Protein 3KZX (pdb70)

CATH classification: 3.40.50.1000 (+1 more: 1.10.150.730)

Organism: Ehrlichia chaffeensis (strain ATCC CRL-10679 / Arkansas) (NCBI:txid205920)

Radius of gyration: 17.39 Å; Cα contacts (8 Å, |Δi|>4): 349; chains: 1; bounding box: 43×53×33 Å

Foldseek 3Di:
DDAFFLAEEEEPDPFFWDCLAQPDVVLLVVLCVVVVDDDDDCPPPPSNCVVVVVCVVCPVCVVVSVVSSLVDQLEDPDADPIDTFPQNVVLLVLCVVVVRAYEYAYQRDQVNVVVNCVVVVNNVSHQYYFYPPRDPDHFLALVSVVVSCVSVVHQAAQSYEYEEADPRSCNSQVNSHYAYEHEDNVHHYDPGNVVVSVVSVVNVD

Solvent-accessible surface area: 10128 Å² total; per-residue (Å²): 162,145,136,75,2,67,0,0,0,0,8,4,4,46,0,0,2,34,10,47,94,57,7,62,52,85,17,2,58,97,0,4,102,120,12,63,55,86,103,39,89,0,103,98,21,89,59,107,63,0,26,160,92,0,78,109,60,7,44,113,92,69,63,65,0,51,103,41,11,45,73,28,4,35,165,25,155,54,84,29,64,9,77,36,28,102,8,0,80,98,0,0,57,14,0,45,144,61,139,12,34,3,0,0,0,4,25,0,57,1,126,54,0,70,50,9,0,120,78,66,117,2,55,138,19,15,95,11,21,13,3,26,74,59,30,70,62,93,9,66,27,30,67,4,0,69,23,0,2,106,94,17,135,48,77,64,36,100,44,0,6,3,0,1,38,34,130,36,2,18,74,0,0,86,97,7,32,0,48,8,1,45,17,20,138,156,62,65,61,35,160,45,0,106,67,0,81,70,33,0,29,128,36,37,158

B-factor: mean 13.08, std 7.09, range [3.45, 56.88]

Nearest PDB structures (foldseek):
  3kzx-assembly1_A  TM=1.005E+00  e=3.042E-45  Ehrlichia chaffeensis str. Arkansas
  2hdo-assembly1_A  TM=7.005E-01  e=6.667E-13  Lactiplantibacillus plantarum
  7ocp-assembly1_A  TM=6.792E-01  e=4.410E-12  Acinetobacter baumannii ATCC 19606 = CIP 70.34 = JCM 6841
  1te2-assembly1_A  TM=6.455E-01  e=1.098E-11  Escherichia coli K-12
  3sd7-assembly1_A  TM=6.682E-01  e=2.199E-10  Clostridioides difficile 630

InterPro domains:
  IPR006439 HAD hydrolase, subfamily IA [PR00413] (4-15)
  IPR006439 HAD hydrolase, subfamily IA [PR00413] (94-107)
  IPR006439 HAD hydrolase, subfamily IA [PR00413] (125-141)
  IPR006439 HAD hydrolase, subfamily IA [TIGR01549] (71-176)
  IPR023214 HAD superfamily [G3DSA:3.40.50.1000] (77-210)
  IPR036412 HAD-like superfamily [SSF56784] (2-183)
  IPR041492 Haloacid dehalogenase-like hydrolase [PF13419] (7-177)
  IPR050155 HAD-like hydrolase superfamily [PTHR43434] (3-186)

Secondary structure (DSSP, 8-state):
-----SEEEE-TBTTTEETTSS--HHHHHHHHHHTT------TTS-TTTHHHHHHHHHGGGHHHHHHHHHHHHHH--SPP-PEEPTTHHHHHHHHHHTT-EEEEEEEEEHHHHHHHHHHTT-GGG-SEEEEETSSS--TTSSHHHHHHHHHHT---STTEEEEESSHHHHHHHHHTT-EEEEE----EEESSHHHHHHHHHHHH-

Sequence (205 aa):
SMKKQPTAVIFDWYNTLIDTSINIDDRTTFYQVLDQMGYKNIDLDSSIPNSSTIPKYLITLLGKRWKEATILYENSSLEKSSQKSDNFMMLNDGAIELLDTLKENNITMAIVSNKNGERLRSEIHHKNLTHYFDSIIGSGDTGTIKPSPEPVLAALTNINIEPSKEVFFIGDSISDIQSAIEEAGCLPIKYGSDILSFKNFYDIRNFICQLIN

Structure (mmCIF, N/CA/C/O backbone):
data_3KZX
#
_entry.id   3KZX
#
_cell.length_a   33.900
_cell.length_b   63.810
_cell.length_c   120.290
_cell.angle_alpha   90.00
_cell.angle_beta   90.00
_cell.angle_gamma   90.00
#
_symmetry.space_group_name_H-M   'P 21 21 21'
#
loop_
_entity.id
_entity.type
_entity.pdbx_description
1 polymer 'HAD-superfamily hydrolase, subfamily IA, variant 1'
2 non-polymer 'SULFATE ION'
3 water water
#
loop_
_atom_site.group_PDB
_atom_site.id
_atom_site.type_symbol
_atom_site.label_atom_id
_atom_site.label_alt_id
_atom_site.label_comp_id
_atom_site.label_asym_id
_atom_site.label_entity_id
_atom_site.label_seq_id
_atom_site.pdbx_PDB_ins_code
_atom_site.Cartn_x
_atom_site.Cartn_y
_atom_site.Cartn_z
_atom_site.occupancy
_atom_site.B_iso_or_equiv
_atom_site.auth_seq_id
_atom_site.auth_comp_id
_atom_site.auth_asym_id
_atom_site.auth_atom_id
_atom_site.pdbx_PDB_model_num
ATOM 1 N N . SER A 1 21 ? 27.682 21.876 23.187 1.00 36.47 0 SER A N 1
ATOM 2 C CA . SER A 1 21 ? 26.544 21.905 22.199 1.00 36.15 0 SER A CA 1
ATOM 3 C C . SER A 1 21 ? 26.197 23.338 21.762 1.00 34.51 0 SER A C 1
ATOM 4 O O . SER A 1 21 ? 25.499 23.538 20.745 1.00 35.95 0 SER A O 1
ATOM 7 N N . MET A 1 22 ? 26.633 24.329 22.540 1.00 30.67 1 MET A N 1
ATOM 8 C CA . MET A 1 22 ? 26.518 25.720 22.104 1.00 27.63 1 MET A CA 1
ATOM 9 C C . MET A 1 22 ? 27.799 26.087 21.382 1.00 23.84 1 MET A C 1
ATOM 10 O O . MET A 1 22 ? 28.888 25.893 21.919 1.00 23.26 1 MET A O 1
ATOM 15 N N . LYS A 1 23 ? 27.663 26.592 20.164 1.00 20.29 2 LYS A N 1
ATOM 16 C CA A LYS A 1 23 ? 28.808 26.937 19.321 0.50 19.01 2 LYS A CA 1
ATOM 17 C CA B LYS A 1 23 ? 28.809 26.935 19.329 0.50 18.93 2 LYS A CA 1
ATOM 18 C C . LYS A 1 23 ? 28.872 28.434 19.091 1.00 17.31 2 LYS A C 1
ATOM 19 O O . LYS A 1 23 ? 27.872 29.131 19.255 1.00 16.09 2 LYS A O 1
ATOM 30 N N . GLN A 1 24 ? 30.051 28.913 18.690 1.00 14.63 3 GLN A N 1
ATOM 31 C CA . GLN A 1 24 ? 30.211 30.296 18.306 1.00 12.71 3 GLN A CA 1
ATOM 32 C C . GLN A 1 24 ? 29.378 30.543 17.053 1.00 10.64 3 GLN A C 1
ATOM 33 O O . GLN A 1 24 ? 29.179 29.619 16.254 1.00 9.09 3 GLN A O 1
ATOM 39 N N . PRO A 1 25 ? 28.896 31.781 16.876 1.00 9.09 4 PRO A N 1
ATOM 40 C CA . PRO A 1 25 ? 28.044 32.039 15.730 1.00 8.89 4 PRO A CA 1
ATOM 41 C C . PRO A 1 25 ? 28.803 32.060 14.402 1.00 7.90 4 PRO A C 1
ATOM 42 O O . PRO A 1 25 ? 29.947 32.517 14.331 1.00 7.34 4 PRO A O 1
ATOM 46 N N . THR A 1 26 ? 28.162 31.534 13.363 1.00 7.79 5 THR A N 1
ATOM 47 C CA . THR A 1 26 ? 28.668 31.651 12.005 1.00 7.38 5 THR A CA 1
ATOM 48 C C . THR A 1 26 ? 28.399 33.035 11.401 1.00 7.17 5 THR A C 1
ATOM 49 O O . THR A 1 26 ? 29.069 33.449 10.462 1.00 8.43 5 THR A O 1
ATOM 53 N N . ALA A 1 27 ? 27.384 33.741 11.913 1.00 7.57 6 ALA A N 1
ATOM 54 C CA . ALA A 1 27 ? 27.112 35.118 11.539 1.00 7.16 6 ALA A CA 1
ATOM 55 C C . ALA A 1 27 ? 26.264 35.786 12.617 1.00 6.90 6 ALA A C 1
ATOM 56 O O . ALA A 1 27 ? 25.587 35.092 13.394 1.00 7.12 6 ALA A O 1
ATOM 58 N N . VAL A 1 28 ? 26.313 37.105 12.692 1.00 6.30 7 VAL A N 1
ATOM 59 C CA . VAL A 1 28 ? 25.484 37.833 13.661 1.00 6.12 7 VAL A CA 1
ATOM 60 C C . VAL A 1 28 ? 24.712 38.893 12.885 1.00 6.73 7 VAL A C 1
ATOM 61 O O . VAL A 1 28 ? 25.290 39.751 12.244 1.00 8.20 7 VAL A O 1
ATOM 65 N N . ILE A 1 29 ? 23.394 38.826 12.978 1.00 6.54 8 ILE A N 1
ATOM 66 C CA . ILE A 1 29 ? 22.509 39.794 12.343 1.00 7.29 8 ILE A CA 1
ATOM 67 C C . ILE A 1 29 ? 21.981 40.731 13.428 1.00 6.63 8 ILE A C 1
ATOM 68 O O . ILE A 1 29 ? 21.610 40.276 14.496 1.00 7.05 8 ILE A O 1
ATOM 73 N N . PHE A 1 30 ? 21.932 42.041 13.126 1.00 5.39 9 PHE A N 1
ATOM 74 C CA . PHE A 1 30 ? 21.441 43.056 14.052 1.00 5.56 9 PHE A CA 1
ATOM 75 C C . PHE A 1 30 ? 20.258 43.788 13.484 1.00 6.29 9 PHE A C 1
ATOM 76 O O . PHE A 1 30 ? 20.242 44.090 12.308 1.00 6.65 9 PHE A O 1
ATOM 84 N N . ASP A 1 31 ? 19.296 44.129 14.324 1.00 6.82 10 ASP A N 1
ATOM 85 C CA . ASP A 1 31 ? 18.343 45.148 13.948 1.00 6.98 10 ASP A CA 1
ATOM 86 C C . ASP A 1 31 ? 18.976 46.501 14.236 1.00 7.47 10 ASP A C 1
ATOM 87 O O . ASP A 1 31 ? 19.980 46.584 14.971 1.00 7.75 10 ASP A O 1
ATOM 92 N N . TRP A 1 32 ? 18.403 47.559 13.655 1.00 6.92 11 TRP A N 1
ATOM 93 C CA . TRP A 1 32 ? 18.942 48.891 13.757 1.00 6.38 11 TRP A CA 1
ATOM 94 C C . TRP A 1 32 ? 18.232 49.659 14.906 1.00 6.13 11 TRP A C 1
ATOM 95 O O . TRP A 1 32 ? 18.750 49.764 16.023 1.00 6.12 11 TRP A O 1
ATOM 106 N N . TYR A 1 33 ? 17.017 50.121 14.666 1.00 6.03 12 TYR A N 1
ATOM 107 C CA . TYR A 1 33 ? 16.330 50.935 15.655 1.00 6.40 12 TYR A CA 1
ATOM 108 C C . TYR A 1 33 ? 15.983 50.102 16.902 1.00 7.14 12 TYR A C 1
ATOM 109 O O . TYR A 1 33 ? 15.423 49.039 16.784 1.00 7.15 12 TYR A O 1
ATOM 118 N N . ASN A 1 34 ? 16.326 50.622 18.088 1.00 7.75 13 ASN A N 1
ATOM 119 C CA . ASN A 1 34 ? 16.032 49.976 19.379 1.00 8.22 13 ASN A CA 1
ATOM 120 C C . ASN A 1 34 ? 16.825 48.692 19.680 1.00 8.45 13 ASN A C 1
ATOM 121 O O . ASN A 1 34 ? 16.596 48.028 20.687 1.00 7.72 13 ASN A O 1
ATOM 126 N N . THR A 1 35 ? 17.797 48.396 18.821 1.00 7.34 14 THR A N 1
ATOM 127 C CA . THR A 1 35 ? 18.800 47.363 19.057 1.00 7.26 14 THR A CA 1
ATOM 128 C C . THR A 1 35 ? 20.149 48.077 18.998 1.00 7.26 14 THR A C 1
ATOM 129 O O . THR A 1 35 ? 20.648 48.566 20.033 1.00 7.03 14 THR A O 1
ATOM 133 N N . LEU A 1 36 ? 20.749 48.196 17.818 1.00 7.10 15 LEU A N 1
ATOM 134 C CA . LEU A 1 36 ? 21.990 48.977 17.751 1.00 7.74 15 LEU A CA 1
ATOM 135 C C . LEU A 1 36 ? 21.809 50.453 18.192 1.00 7.50 15 LEU A C 1
ATOM 136 O O . LEU A 1 36 ? 22.676 51.007 18.862 1.00 7.95 15 LEU A O 1
ATOM 141 N N . ILE A 1 37 ? 20.718 51.075 17.777 1.00 8.76 16 ILE A N 1
ATOM 142 C CA . ILE A 1 37 ? 20.472 52.496 17.936 1.00 7.69 16 ILE A CA 1
ATOM 143 C C . ILE A 1 37 ? 19.441 52.786 19.035 1.00 8.16 16 ILE A C 1
ATOM 144 O O . ILE A 1 37 ? 18.393 52.144 19.109 1.00 7.72 16 ILE A O 1
ATOM 149 N N . ASP A 1 38 ? 19.752 53.755 19.882 1.00 7.93 17 ASP A N 1
ATOM 150 C CA . ASP A 1 38 ? 18.868 54.219 20.931 1.00 8.89 17 ASP A CA 1
ATOM 151 C C . ASP A 1 38 ? 18.039 55.349 20.338 1.00 9.28 17 ASP A C 1
ATOM 152 O O . ASP A 1 38 ? 18.594 56.407 20.008 1.00 9.85 17 ASP A O 1
ATOM 157 N N . THR A 1 39 ? 16.738 55.133 20.145 1.00 10.96 18 THR A N 1
ATOM 158 C CA . THR A 1 39 ? 15.903 56.171 19.499 1.00 11.47 18 THR A CA 1
ATOM 159 C C . THR A 1 39 ? 15.359 57.216 20.512 1.00 13.12 18 THR A C 1
ATOM 160 O O . THR A 1 39 ? 14.608 58.101 20.146 1.00 14.12 18 THR A O 1
ATOM 164 N N . SER A 1 40 ? 15.748 57.102 21.764 1.00 15.65 19 SER A N 1
ATOM 165 C CA . 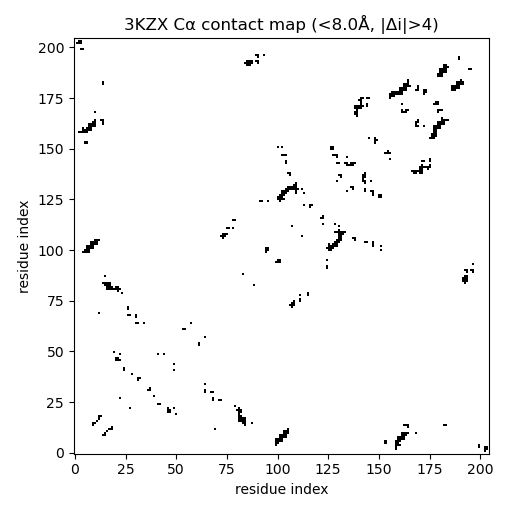SER A 1 40 ? 15.286 58.014 22.809 1.00 16.77 19 SER A CA 1
ATOM 166 C C . SER A 1 40 ? 16.305 59.117 23.129 1.00 18.87 19 SER A C 1
ATOM 167 O O . SER A 1 40 ? 16.023 59.990 23.938 1.00 18.88 19 SER A O 1
ATOM 170 N N . ILE A 1 41 ? 17.477 59.094 22.518 1.00 20.30 20 ILE A N 1
ATOM 171 C CA . ILE A 1 41 ? 18.469 60.127 22.804 1.00 22.19 20 ILE A CA 1
ATOM 172 C C . ILE A 1 41 ? 18.622 60.944 21.525 1.00 23.30 20 ILE A C 1
ATOM 173 O O . ILE A 1 41 ? 18.938 60.397 20.471 1.00 22.56 20 ILE A O 1
ATOM 178 N N . ASN A 1 42 ? 18.373 62.251 21.641 1.00 24.09 21 ASN A N 1
ATOM 179 C CA . ASN A 1 42 ? 18.361 63.172 20.515 1.00 24.85 21 ASN A CA 1
ATOM 180 C C . ASN A 1 42 ? 17.088 62.941 19.693 1.00 25.11 21 ASN A C 1
ATOM 181 O O . ASN A 1 42 ? 17.132 62.907 18.450 1.00 26.73 21 ASN A O 1
ATOM 186 N N . ILE A 1 43 ? 15.967 62.748 20.391 1.00 24.96 22 ILE A N 1
ATOM 187 C CA . ILE A 1 43 ? 14.651 62.663 19.747 1.00 24.39 22 ILE A CA 1
ATOM 188 C C . ILE A 1 43 ? 14.444 63.899 18.864 1.00 23.27 22 ILE A C 1
ATOM 189 O O . ILE A 1 43 ? 14.727 65.019 19.294 1.00 22.76 22 ILE A O 1
ATOM 194 N N . ASP A 1 44 ? 13.995 63.698 17.620 1.00 21.67 23 ASP A N 1
ATOM 195 C CA A ASP A 1 44 ? 13.636 64.825 16.752 0.50 21.34 23 ASP A CA 1
ATOM 196 C CA B ASP A 1 44 ? 13.647 64.823 16.758 0.50 21.21 23 ASP A CA 1
ATOM 197 C C . ASP A 1 44 ? 12.217 65.227 17.120 1.00 20.67 23 ASP A C 1
ATOM 198 O O . ASP A 1 44 ? 11.282 64.439 16.968 1.00 20.11 23 ASP A O 1
ATOM 207 N N . ARG A 1 45 ? 12.069 66.453 17.633 1.00 20.37 24 ARG A N 1
ATOM 208 C CA . ARG A 1 45 ? 10.781 66.945 18.099 1.00 19.31 24 ARG A CA 1
ATOM 209 C C . ARG A 1 45 ? 9.753 66.945 16.984 1.00 18.83 24 ARG A C 1
ATOM 210 O O . ARG A 1 45 ? 8.590 66.618 17.226 1.00 18.16 24 ARG A O 1
ATOM 218 N N . THR A 1 46 ? 10.189 67.296 15.771 1.00 17.87 25 THR A N 1
ATOM 219 C CA . THR A 1 46 ? 9.280 67.353 14.616 1.00 17.89 25 THR A CA 1
ATOM 220 C C . THR A 1 46 ? 8.591 66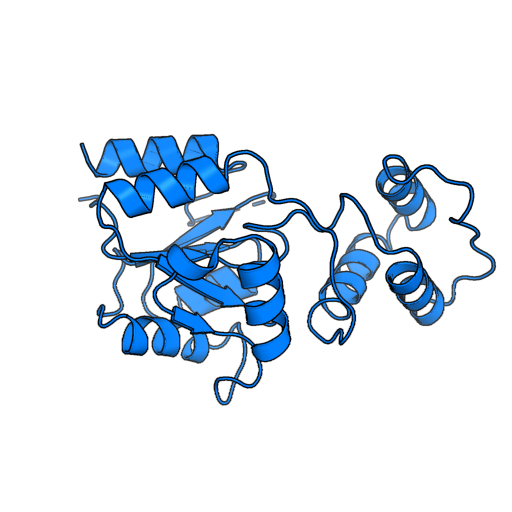.022 14.448 1.00 16.83 25 THR A C 1
ATOM 221 O O . THR A 1 46 ? 7.370 65.970 14.293 1.00 16.02 25 THR A O 1
ATOM 225 N N . THR A 1 47 ? 9.377 64.947 14.540 1.00 16.47 26 THR A N 1
ATOM 226 C CA . THR A 1 47 ? 8.827 63.605 14.449 1.00 15.54 26 THR A CA 1
ATOM 227 C C . THR A 1 47 ? 7.850 63.309 15.561 1.00 14.29 26 THR A C 1
ATOM 228 O O . THR A 1 47 ? 6.781 62.772 15.303 1.00 13.41 26 THR A O 1
ATOM 232 N N . PHE A 1 48 ? 8.188 63.676 16.798 1.00 13.68 27 PHE A N 1
ATOM 233 C CA . PHE A 1 48 ? 7.259 63.387 17.891 1.00 13.29 27 PHE A CA 1
ATOM 234 C C . PHE A 1 48 ? 6.022 64.301 17.891 1.00 12.76 27 PHE A C 1
ATOM 235 O O . PHE A 1 48 ? 4.961 63.872 18.310 1.00 10.32 27 PHE A O 1
ATOM 243 N N . TYR A 1 49 ? 6.163 65.531 17.398 1.00 12.89 28 TYR A N 1
ATOM 244 C CA . TYR A 1 49 ? 5.001 66.395 17.179 1.00 14.42 28 TYR A CA 1
ATOM 245 C C . TYR A 1 49 ? 3.993 65.711 16.255 1.00 15.40 28 TYR A C 1
ATOM 246 O O . TYR A 1 49 ? 2.802 65.699 16.553 1.00 16.61 28 TYR A O 1
ATOM 255 N N . GLN A 1 50 ? 4.472 65.131 15.157 1.00 15.23 29 GLN A N 1
ATOM 256 C CA . GLN A 1 50 ? 3.592 64.402 14.213 1.00 15.78 29 GLN A CA 1
ATOM 257 C C . GLN A 1 50 ? 2.892 63.240 14.908 1.00 14.72 29 GLN A C 1
ATOM 258 O O . GLN A 1 50 ? 1.710 63.027 14.714 1.00 13.66 29 GLN A O 1
ATOM 264 N N . VAL A 1 51 ? 3.621 62.501 15.746 1.00 12.92 30 VAL A N 1
ATOM 265 C CA . VAL A 1 51 ? 3.014 61.407 16.490 1.00 12.08 30 VAL A CA 1
ATOM 266 C C . VAL A 1 51 ? 1.916 61.897 17.431 1.00 12.59 30 VAL A C 1
ATOM 267 O O . VAL A 1 51 ? 0.814 61.347 17.451 1.00 12.67 30 VAL A O 1
ATOM 271 N N . LEU A 1 52 ? 2.209 62.962 18.174 1.00 12.78 31 LEU A N 1
ATOM 272 C CA . LEU A 1 52 ? 1.264 63.514 19.137 1.00 13.90 31 LEU A CA 1
ATOM 273 C C . LEU A 1 52 ? 0.068 64.076 18.405 1.00 14.59 31 LEU A C 1
ATOM 274 O O . LEU A 1 52 ? -1.069 63.859 18.827 1.00 14.22 31 LEU A O 1
ATOM 279 N N . ASP A 1 53 ? 0.348 64.775 17.306 1.00 15.78 32 ASP A N 1
ATOM 280 C CA . ASP A 1 53 ? -0.692 65.201 16.331 1.00 16.95 32 ASP A CA 1
ATOM 281 C C . ASP A 1 53 ? -1.641 64.067 15.899 1.00 17.54 32 ASP A C 1
ATOM 282 O O . ASP A 1 53 ? -2.873 64.194 16.065 1.00 17.87 32 ASP A O 1
ATOM 287 N N . GLN A 1 54 ? -1.070 62.995 15.337 1.00 17.89 33 GLN A N 1
ATOM 288 C CA . GLN A 1 54 ? -1.827 61.781 14.935 1.00 18.75 33 GLN A CA 1
ATOM 289 C C . GLN A 1 54 ? -2.668 61.277 16.108 1.00 17.80 33 GLN A C 1
ATOM 290 O O . GLN A 1 54 ? -3.818 60.852 15.928 1.00 17.86 33 GLN A O 1
ATOM 296 N N . MET A 1 55 ? -2.105 61.356 17.311 1.00 16.12 34 MET A N 1
ATOM 297 C CA . MET A 1 55 ? -2.750 60.846 18.517 1.00 15.38 34 MET A CA 1
ATOM 298 C C . MET A 1 55 ? -3.782 61.827 19.069 1.00 15.76 34 MET A C 1
ATOM 299 O O . MET A 1 55 ? -4.405 61.557 20.095 1.00 15.16 34 MET A O 1
ATOM 304 N N . GLY A 1 56 ? -3.944 62.969 18.396 1.00 16.29 35 GLY A N 1
ATOM 305 C CA . GLY A 1 56 ? -4.977 63.955 18.751 1.00 17.02 35 GLY A CA 1
ATOM 306 C C . GLY A 1 56 ? -4.492 65.049 19.674 1.00 17.76 35 GLY A C 1
ATOM 307 O O . GLY A 1 56 ? -5.192 66.027 19.867 1.00 18.43 35 GLY A O 1
ATOM 308 N N . TYR A 1 57 ? -3.299 64.916 20.259 1.00 17.95 36 TYR A N 1
ATOM 309 C CA . TYR A 1 57 ? -2.872 65.909 21.229 1.00 18.62 36 TYR A CA 1
ATOM 310 C C . TYR A 1 57 ? -2.694 67.276 20.549 1.00 19.77 36 TYR A C 1
ATOM 311 O O . TYR A 1 57 ? -2.294 67.380 19.386 1.00 20.72 36 TYR A O 1
ATOM 320 N N . LYS A 1 58 ? -3.094 68.309 21.273 1.00 20.08 37 LYS A N 1
ATOM 321 C CA . LYS A 1 58 ? -2.598 69.664 21.090 1.00 20.77 37 LYS A CA 1
ATOM 322 C C . LYS A 1 58 ? -2.523 70.037 22.550 1.00 20.90 37 LYS A C 1
ATOM 323 O O . LYS A 1 58 ? -2.873 69.196 23.382 1.00 22.13 37 LYS A O 1
ATOM 325 N N . ASN A 1 59 ? -2.012 71.192 22.934 1.00 20.97 38 ASN A N 1
ATOM 326 C CA . ASN A 1 59 ? -1.102 72.024 22.192 1.00 20.62 38 ASN A CA 1
ATOM 327 C C . ASN A 1 59 ? 0.188 71.792 22.971 1.00 20.12 38 ASN A C 1
ATOM 328 O O . ASN A 1 59 ? 0.466 72.481 23.946 1.00 20.22 38 ASN A O 1
ATOM 330 N N . ILE A 1 60 ? 0.927 70.756 22.592 1.00 19.25 39 ILE A N 1
ATOM 331 C CA . ILE A 1 60 ? 2.110 70.324 23.352 1.00 19.32 39 ILE A CA 1
ATOM 332 C C . ILE A 1 60 ? 3.327 71.111 22.890 1.00 18.87 39 ILE A C 1
ATOM 333 O O . ILE A 1 60 ? 3.645 71.120 21.705 1.00 19.73 39 ILE A O 1
ATOM 338 N N . ASP A 1 61 ? 4.004 71.769 23.814 1.00 18.25 40 ASP A N 1
ATOM 339 C CA . ASP A 1 61 ? 5.218 72.494 23.487 1.00 18.12 40 ASP A CA 1
ATOM 340 C C . ASP A 1 61 ? 6.378 71.743 24.118 1.00 17.33 40 ASP A C 1
ATOM 341 O O . ASP A 1 61 ? 6.493 71.684 25.341 1.00 17.99 40 ASP A O 1
ATOM 346 N N . LEU A 1 62 ? 7.212 71.168 23.268 1.00 15.91 41 LEU A N 1
ATOM 347 C CA . LEU A 1 62 ? 8.415 70.456 23.672 1.00 15.12 41 LEU A CA 1
ATOM 348 C C . LEU A 1 62 ? 9.644 71.311 23.399 1.00 14.40 41 LEU A C 1
ATOM 349 O O . LEU A 1 62 ? 10.761 70.881 23.672 1.00 14.70 41 LEU A O 1
ATOM 354 N N . ASP A 1 63 ? 9.455 72.490 22.813 1.00 13.72 42 ASP A N 1
ATOM 355 C CA . ASP A 1 63 ? 10.593 73.262 22.304 1.00 13.12 42 ASP A CA 1
ATOM 356 C C . ASP A 1 63 ? 11.504 73.754 23.428 1.00 11.82 42 ASP A C 1
ATOM 357 O O . ASP A 1 63 ? 12.697 73.893 23.220 1.00 11.68 42 ASP A O 1
ATOM 362 N N . SER A 1 64 ? 10.958 74.014 24.614 1.00 10.82 43 SER A N 1
ATOM 363 C CA A SER A 1 64 ? 11.751 74.487 25.748 0.50 10.32 43 SER A CA 1
ATOM 364 C CA B SER A 1 64 ? 11.811 74.471 25.708 0.50 10.16 43 SER A CA 1
ATOM 365 C C . SER A 1 64 ? 12.232 73.337 26.649 1.00 9.90 43 SER A C 1
ATOM 366 O O . SER A 1 64 ? 12.952 73.546 27.601 1.00 9.15 43 SER A O 1
ATOM 371 N N . ILE A 1 65 ? 11.856 72.111 26.332 1.00 9.44 44 ILE A N 1
ATOM 372 C CA . ILE A 1 65 ? 12.259 71.008 27.171 1.00 9.46 44 ILE A CA 1
ATOM 373 C C . ILE A 1 65 ? 13.619 70.476 26.716 1.00 9.06 44 ILE A C 1
ATOM 374 O O . ILE A 1 65 ? 13.790 70.096 25.550 1.00 8.64 44 ILE A O 1
ATOM 379 N N . PRO A 1 66 ? 14.586 70.449 27.632 1.00 9.21 45 PRO A N 1
ATOM 380 C CA . PRO A 1 66 ? 15.867 69.873 27.258 1.00 10.41 45 PRO A CA 1
ATOM 381 C C . PRO A 1 66 ? 15.721 68.489 26.649 1.00 11.52 45 PRO A C 1
ATOM 382 O O . PRO A 1 66 ? 14.919 67.661 27.111 1.00 10.10 45 PRO A O 1
ATOM 386 N N . ASN A 1 67 ? 16.498 68.238 25.598 1.00 12.96 46 ASN A N 1
ATOM 387 C CA . ASN A 1 67 ? 16.457 66.945 24.901 1.00 14.84 46 ASN A CA 1
ATOM 388 C C . ASN A 1 67 ? 16.501 65.729 25.808 1.00 14.15 46 ASN A C 1
ATOM 389 O O . ASN A 1 67 ? 15.794 64.771 25.594 1.00 14.85 46 ASN A O 1
ATOM 394 N N . SER A 1 68 ? 17.316 65.792 26.850 1.00 14.09 47 SER A N 1
ATOM 395 C CA A SER A 1 68 ? 17.530 64.672 27.764 0.50 14.23 47 SER A CA 1
ATOM 396 C CA B SER A 1 68 ? 17.504 64.627 27.717 0.50 13.65 47 SER A CA 1
ATOM 397 C C . SER A 1 68 ? 16.319 64.401 28.646 1.00 13.61 47 SER A C 1
ATOM 398 O O . SER A 1 68 ? 16.190 63.327 29.224 1.00 13.11 47 SER A O 1
ATOM 403 N N . THR A 1 69 ? 15.465 65.410 28.785 1.00 12.48 48 THR A N 1
ATOM 404 C CA . THR A 1 69 ? 14.257 65.312 29.610 1.00 12.29 48 THR A CA 1
ATOM 405 C C . THR A 1 69 ? 13.039 64.902 28.813 1.00 11.93 48 THR A C 1
ATOM 406 O O . THR A 1 69 ? 12.068 64.439 29.395 1.00 12.05 48 THR A O 1
ATOM 410 N N . ILE A 1 70 ? 13.102 65.068 27.488 1.00 12.60 49 ILE A N 1
ATOM 411 C CA . ILE A 1 70 ? 11.978 64.779 26.595 1.00 12.94 49 ILE A CA 1
ATOM 412 C C . ILE A 1 70 ? 11.351 63.415 26.859 1.00 13.75 49 ILE A C 1
ATOM 413 O O . ILE A 1 70 ? 10.133 63.330 26.996 1.00 13.33 49 ILE A O 1
ATOM 418 N N . PRO A 1 71 ? 12.165 62.345 26.948 1.00 14.56 50 PRO A N 1
ATOM 419 C CA . PRO A 1 71 ? 11.539 61.032 27.154 1.00 14.92 50 PRO A CA 1
ATOM 420 C C . PRO A 1 71 ? 10.724 60.904 28.442 1.00 14.19 50 PRO A C 1
ATOM 421 O O . PRO A 1 71 ? 9.568 60.448 28.391 1.00 14.63 50 PRO A O 1
ATOM 425 N N . LYS A 1 72 ? 11.289 61.322 29.580 1.00 12.94 51 LYS A N 1
ATOM 426 C CA . LYS A 1 72 ? 10.535 61.243 30.851 1.00 13.03 51 LYS A CA 1
ATOM 427 C C . LYS A 1 72 ? 9.329 62.127 30.812 1.00 11.07 51 LYS A C 1
ATOM 428 O O . LYS A 1 72 ? 8.264 61.762 31.287 1.00 10.51 51 LYS A O 1
ATOM 434 N N . TYR A 1 73 ? 9.472 63.293 30.215 1.00 10.76 52 TYR A N 1
ATOM 435 C CA . TYR A 1 73 ? 8.320 64.176 30.064 1.00 10.48 52 TYR A CA 1
ATOM 436 C C . TYR A 1 73 ? 7.201 63.514 29.254 1.00 11.00 52 TYR A C 1
ATOM 437 O O . TYR A 1 73 ? 6.036 63.554 29.669 1.00 11.07 52 TYR A O 1
ATOM 446 N N . LEU A 1 74 ? 7.541 62.942 28.098 1.00 11.87 53 LEU A N 1
ATOM 447 C CA . LEU A 1 74 ? 6.533 62.298 27.234 1.00 12.71 53 LEU A CA 1
ATOM 448 C C . LEU A 1 74 ? 5.878 61.094 27.934 1.00 13.05 53 LEU A C 1
ATOM 449 O O . LEU A 1 74 ? 4.668 60.884 27.821 1.00 13.56 53 LEU A O 1
ATOM 454 N N . ILE A 1 75 ? 6.667 60.339 28.690 1.00 13.69 54 ILE A N 1
ATOM 455 C CA . ILE A 1 75 ? 6.127 59.201 29.414 1.00 13.87 54 ILE A CA 1
ATOM 456 C C . ILE A 1 75 ? 5.021 59.644 30.337 1.00 13.81 54 ILE A C 1
ATOM 457 O O . ILE A 1 75 ? 3.956 59.013 30.379 1.00 13.75 54 ILE A O 1
ATOM 462 N N . THR A 1 76 ? 5.236 60.741 31.073 1.00 13.68 55 THR A N 1
ATOM 463 C CA . THR A 1 76 ? 4.205 61.207 32.000 1.00 12.83 55 THR A CA 1
ATOM 464 C C . THR A 1 76 ? 3.003 61.826 31.268 1.00 12.73 55 THR A C 1
ATOM 465 O O . THR A 1 76 ? 1.883 61.760 31.758 1.00 11.62 55 THR A O 1
ATOM 469 N N . LEU A 1 77 ? 3.240 62.453 30.116 1.00 13.22 56 LEU A N 1
ATOM 470 C CA . LEU A 1 77 ? 2.150 63.076 29.338 1.00 14.19 56 LEU A CA 1
ATOM 471 C C . LEU A 1 77 ? 1.222 61.984 28.792 1.00 14.48 56 LEU A C 1
ATOM 472 O O . LEU A 1 77 ? -0.005 62.061 28.927 1.00 15.32 56 LEU A O 1
ATOM 477 N N . LEU A 1 78 ? 1.833 60.967 28.223 1.00 15.60 57 LEU A N 1
ATOM 478 C CA . LEU A 1 78 ? 1.108 59.914 27.461 1.00 16.67 57 LEU A CA 1
ATOM 479 C C . LEU A 1 78 ? 0.424 58.887 28.359 1.00 16.63 57 LEU A C 1
ATOM 480 O O . LEU A 1 78 ? -0.616 58.342 27.984 1.00 17.12 57 LEU A O 1
ATOM 485 N N . GLY A 1 79 ? 1.014 58.615 29.526 1.00 16.70 58 GLY A N 1
ATOM 486 C CA . GLY A 1 79 ? 0.455 57.652 30.477 1.00 15.90 58 GLY A CA 1
ATOM 487 C C . GLY A 1 79 ? 0.224 56.321 29.784 1.00 15.20 58 GLY A C 1
ATOM 488 O O . GLY A 1 79 ? 1.135 55.789 29.166 1.00 14.74 58 GLY A O 1
ATOM 489 N N . LYS A 1 80 ? -1.001 55.802 29.876 1.00 14.52 59 LYS A N 1
ATOM 490 C CA . LYS A 1 80 ? -1.385 54.533 29.230 1.00 14.75 59 LYS A CA 1
ATOM 491 C C . LYS A 1 80 ? -1.091 54.461 27.725 1.00 14.16 59 LYS A C 1
ATOM 492 O O . LYS A 1 80 ? -0.887 53.370 27.191 1.00 15.97 59 LYS A O 1
ATOM 494 N N . ARG A 1 81 ? -1.109 55.606 27.041 1.00 13.77 60 ARG A N 1
ATOM 495 C CA . ARG A 1 81 ? -0.882 55.680 25.595 1.00 13.70 60 ARG A CA 1
ATOM 496 C C . ARG A 1 81 ? 0.611 55.703 25.174 1.00 13.78 60 ARG A C 1
ATOM 497 O O . ARG A 1 81 ? 0.914 55.958 24.001 1.00 13.21 60 ARG A O 1
ATOM 505 N N . TRP A 1 82 ? 1.529 55.445 26.116 1.00 13.99 61 TRP A N 1
ATOM 506 C CA . TRP A 1 82 ? 2.982 55.557 25.854 1.00 13.25 61 TRP A CA 1
ATOM 507 C C . TRP A 1 82 ? 3.445 54.519 24.854 1.00 13.39 61 TRP A C 1
ATOM 508 O O . TRP A 1 82 ? 4.103 54.865 23.873 1.00 12.23 61 TRP A O 1
ATOM 519 N N . LYS A 1 83 ? 3.071 53.258 25.088 1.00 12.78 62 LYS A N 1
ATOM 520 C CA . LYS A 1 83 ? 3.392 52.168 24.181 1.00 12.86 62 LYS A CA 1
ATOM 521 C C . LYS A 1 83 ? 2.901 52.455 22.759 1.00 12.38 62 LYS A C 1
ATOM 522 O O . LYS A 1 83 ? 3.658 52.283 21.815 1.00 12.26 62 LYS A O 1
ATOM 524 N N . GLU A 1 84 ? 1.662 52.925 22.618 1.00 11.61 63 GLU A N 1
ATOM 525 C CA . GLU A 1 84 ? 1.135 53.311 21.305 1.00 10.96 63 GLU A CA 1
ATOM 526 C C . GLU A 1 84 ? 2.019 54.400 20.685 1.00 10.10 63 GLU A C 1
ATOM 527 O O . GLU A 1 84 ? 2.353 54.333 19.527 1.00 9.37 63 GLU A O 1
ATOM 533 N N . ALA A 1 85 ? 2.406 55.395 21.477 1.00 9.95 64 ALA A N 1
ATOM 534 C CA . ALA A 1 85 ? 3.303 56.443 21.005 1.00 9.51 64 ALA A CA 1
ATOM 535 C C . ALA A 1 85 ? 4.600 55.843 20.469 1.00 9.43 64 ALA A C 1
ATOM 536 O O . ALA A 1 85 ? 5.053 56.210 19.381 1.00 9.63 64 ALA A O 1
ATOM 538 N N . THR A 1 86 ? 5.181 54.881 21.176 1.00 9.49 65 THR A N 1
ATOM 539 C CA . THR A 1 86 ? 6.467 54.310 20.712 1.00 9.30 65 THR A CA 1
ATOM 540 C C . THR A 1 86 ? 6.324 53.508 19.394 1.00 9.09 65 THR A C 1
ATOM 541 O O . THR A 1 86 ? 7.226 53.494 18.563 1.00 8.47 65 THR A O 1
ATOM 545 N N . ILE A 1 87 ? 5.186 52.860 19.221 1.00 8.82 66 ILE A N 1
ATOM 546 C CA . ILE A 1 87 ? 4.848 52.196 17.977 1.00 9.02 66 ILE A CA 1
ATOM 547 C C . ILE A 1 87 ? 4.758 53.173 16.795 1.00 8.92 66 ILE A C 1
ATOM 548 O O . ILE A 1 87 ? 5.336 52.926 15.742 1.00 7.34 66 ILE A O 1
ATOM 553 N N . LEU A 1 88 ? 3.981 54.233 16.949 1.00 8.41 67 LEU A N 1
ATOM 554 C CA . LEU A 1 88 ? 3.854 55.257 15.914 1.00 9.29 67 LEU A CA 1
ATOM 555 C C . LEU A 1 88 ? 5.193 55.876 15.600 1.00 9.63 67 LEU A C 1
ATOM 556 O O . LEU A 1 88 ? 5.523 56.085 14.421 1.00 9.16 67 LEU A O 1
ATOM 561 N N . TYR A 1 89 ? 5.984 56.109 16.658 1.00 9.14 68 TYR A N 1
ATOM 562 C CA . TYR A 1 89 ? 7.271 56.740 16.545 1.00 9.60 68 TYR A CA 1
ATOM 563 C C . TYR A 1 89 ? 8.234 55.881 15.714 1.00 9.65 68 TYR A C 1
ATOM 564 O O . TYR A 1 89 ? 8.858 56.405 14.791 1.00 8.52 68 TYR A O 1
ATOM 573 N N . GLU A 1 90 ? 8.397 54.603 16.062 1.00 10.22 69 GLU A N 1
ATOM 574 C CA . GLU A 1 90 ? 9.240 53.716 15.245 1.00 9.89 69 GLU A CA 1
ATOM 575 C C . GLU A 1 90 ? 8.745 53.609 13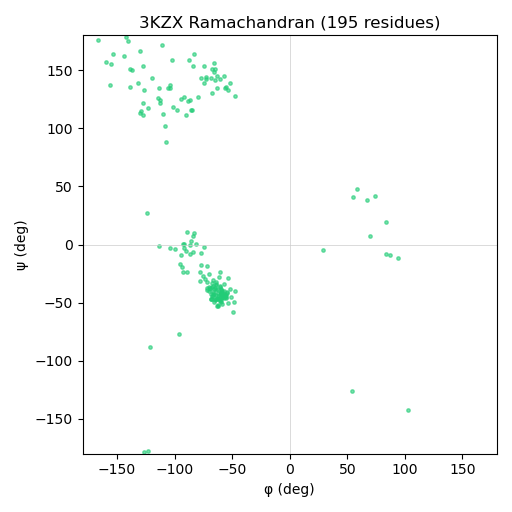.807 1.00 10.94 69 GLU A C 1
ATOM 576 O O . GLU A 1 90 ? 9.560 53.559 12.867 1.00 10.80 69 GLU A O 1
ATOM 582 N N . ASN A 1 91 ? 7.428 53.491 13.636 1.00 11.69 70 ASN A N 1
ATOM 583 C CA . ASN A 1 91 ? 6.831 53.442 12.284 1.00 12.60 70 ASN A CA 1
ATOM 584 C C . ASN A 1 91 ? 7.243 54.655 11.434 1.00 12.18 70 ASN A C 1
ATOM 585 O O . ASN A 1 91 ? 7.593 54.509 10.262 1.00 12.67 70 ASN A O 1
ATOM 590 N N . SER A 1 92 ? 7.270 55.821 12.063 1.00 11.58 71 SER A N 1
ATOM 591 C CA A SER A 1 92 ? 7.556 57.088 11.392 0.50 11.50 71 SER A CA 1
ATOM 592 C CA B SER A 1 92 ? 7.561 57.070 11.366 0.50 11.63 71 SER A CA 1
ATOM 593 C C . SER A 1 92 ? 9.033 57.176 11.008 1.00 11.62 71 SER A C 1
ATOM 594 O O . SER A 1 92 ? 9.369 57.601 9.900 1.00 11.72 71 SER A O 1
ATOM 599 N N . LEU A 1 93 ? 9.887 56.786 11.941 1.00 9.99 72 LEU A N 1
ATOM 600 C CA . LEU A 1 93 ? 11.342 56.751 11.724 1.00 9.88 72 LEU A CA 1
ATOM 601 C C . LEU A 1 93 ? 11.710 55.812 10.590 1.00 9.36 72 LEU A C 1
ATOM 602 O O . LEU A 1 93 ? 12.595 56.133 9.804 1.00 9.66 72 LEU A O 1
ATOM 607 N N . GLU A 1 94 ? 11.052 54.657 10.517 1.00 8.65 73 GLU A N 1
ATOM 608 C CA . GLU A 1 94 ? 11.297 53.711 9.424 1.00 8.77 73 GLU A CA 1
ATOM 609 C C . GLU A 1 94 ? 10.999 54.288 8.019 1.00 9.25 73 GLU A C 1
ATOM 610 O O . GLU A 1 94 ? 11.671 53.950 7.049 1.00 8.27 73 GLU A O 1
ATOM 616 N N . LYS A 1 95 ? 9.973 55.107 7.922 1.00 10.68 74 LYS A N 1
ATOM 617 C CA . LYS A 1 95 ? 9.581 55.703 6.650 1.00 12.04 74 LYS A CA 1
ATOM 618 C C . LYS A 1 95 ? 10.208 57.068 6.342 1.00 12.87 74 LYS A C 1
ATOM 619 O O . LYS A 1 95 ? 9.988 57.612 5.247 1.00 11.60 74 LYS A O 1
ATOM 625 N N . SER A 1 96 ? 10.995 57.605 7.268 1.00 13.21 75 SER A N 1
ATOM 626 C CA A SER A 1 96 ? 11.450 58.993 7.175 0.70 14.32 75 SER A CA 1
ATOM 627 C CA B SER A 1 96 ? 11.435 58.992 7.175 0.30 13.96 75 SER A CA 1
ATOM 628 C C . SER A 1 96 ? 12.401 59.244 6.020 1.00 14.54 75 SER A C 1
ATOM 629 O O . SER A 1 96 ? 13.217 58.393 5.678 1.00 12.74 75 SER A O 1
ATOM 634 N N . GLN A 1 97 ? 12.288 60.437 5.446 1.00 14.62 76 GLN A N 1
ATOM 635 C CA . GLN A 1 97 ? 13.247 60.936 4.492 1.00 16.17 76 GLN A CA 1
ATOM 636 C C . GLN A 1 97 ? 14.272 61.790 5.227 1.00 16.87 76 GLN A C 1
ATOM 637 O O . GLN A 1 97 ? 15.256 62.202 4.634 1.00 17.97 76 GLN A O 1
ATOM 643 N N . LYS A 1 98 ? 14.020 62.069 6.507 1.00 17.24 77 LYS A N 1
ATOM 644 C CA . LYS A 1 98 ? 14.866 62.966 7.293 1.00 18.28 77 LYS A CA 1
ATOM 645 C C . LYS A 1 98 ? 16.055 62.186 7.852 1.00 19.34 77 LYS A C 1
ATOM 646 O O . LYS A 1 98 ? 15.988 60.972 8.068 1.00 18.48 77 LYS A O 1
ATOM 648 N N . SER A 1 99 ? 17.141 62.904 8.088 1.00 20.00 78 SER A N 1
ATOM 649 C CA . SER A 1 99 ? 18.313 62.330 8.710 1.00 20.63 78 SER A CA 1
ATOM 650 C C . SER A 1 99 ? 18.080 62.187 10.221 1.00 19.50 78 SER A C 1
ATOM 651 O O . SER A 1 99 ? 17.445 63.036 10.824 1.00 18.49 78 SER A O 1
ATOM 654 N N . ASP A 1 100 ? 18.590 61.104 10.815 1.00 17.66 79 ASP A N 1
ATOM 655 C CA . ASP A 1 100 ? 18.616 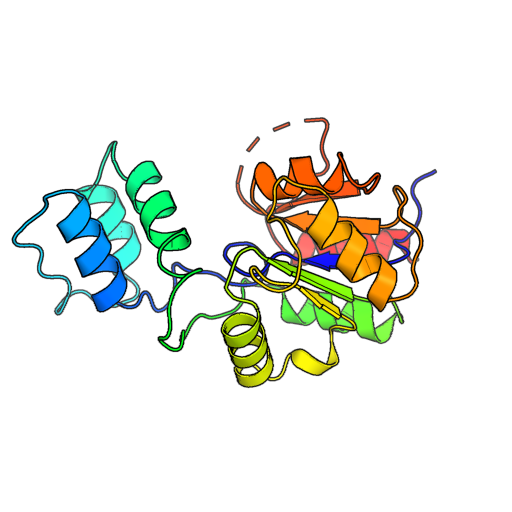60.911 12.265 1.00 17.52 79 ASP A CA 1
ATOM 656 C C . ASP A 1 100 ? 19.884 61.522 12.895 1.00 16.30 79 ASP A C 1
ATOM 657 O O . ASP A 1 100 ? 20.884 61.688 12.232 1.00 16.98 79 ASP A O 1
ATOM 662 N N . ASN A 1 101 ? 19.849 61.802 14.184 1.00 15.74 80 ASN A N 1
ATOM 663 C CA . ASN A 1 101 ? 21.046 62.201 14.939 1.00 15.71 80 ASN A CA 1
ATOM 664 C C . ASN A 1 101 ? 21.242 61.264 16.135 1.00 15.18 80 ASN A C 1
ATOM 665 O O . ASN A 1 101 ? 21.809 61.667 17.157 1.00 16.26 80 ASN A O 1
ATOM 667 N N . PHE A 1 102 ? 20.757 60.026 16.006 1.00 13.70 81 PHE A N 1
ATOM 668 C CA . PHE A 1 102 ? 20.718 59.090 17.137 1.00 12.31 81 PHE A CA 1
ATOM 669 C C . PHE A 1 102 ? 22.090 58.561 17.457 1.00 11.27 81 PHE A C 1
ATOM 670 O O . PHE A 1 102 ? 22.967 58.424 16.582 1.00 11.18 81 PHE A O 1
ATOM 678 N N . MET A 1 103 ? 22.244 58.180 18.715 1.00 10.93 82 MET A N 1
ATOM 679 C CA A MET A 1 103 ? 23.459 57.560 19.159 0.50 10.58 82 MET A CA 1
ATOM 680 C CA B MET A 1 103 ? 23.461 57.559 19.230 0.50 10.55 82 MET A CA 1
ATOM 681 C C . MET A 1 103 ? 23.219 56.063 19.245 1.00 9.52 82 MET A C 1
ATOM 682 O O . MET A 1 103 ? 22.096 55.627 19.389 1.00 8.26 82 MET A O 1
ATOM 691 N N . LEU A 1 104 ? 24.284 55.298 19.105 1.00 7.86 83 LEU A N 1
ATOM 692 C CA . LEU A 1 104 ? 24.255 53.883 19.352 1.00 7.98 83 LEU A CA 1
ATOM 693 C C . LEU A 1 104 ? 24.032 53.586 20.842 1.00 7.20 83 LEU A C 1
ATOM 694 O O . LEU A 1 104 ? 24.373 54.393 21.730 1.00 6.72 83 LEU A O 1
ATOM 699 N N . ASN A 1 105 ? 23.417 52.452 21.122 1.00 6.66 84 ASN A N 1
ATOM 700 C CA . ASN A 1 105 ? 23.308 51.989 22.472 1.00 7.09 84 ASN A CA 1
ATOM 701 C C . ASN A 1 105 ? 24.679 51.641 23.024 1.00 7.31 84 ASN A C 1
ATOM 702 O O . ASN A 1 105 ? 25.586 51.296 22.285 1.00 6.13 84 ASN A O 1
ATOM 707 N N . ASP A 1 106 ? 24.784 51.687 24.344 1.00 8.38 85 ASP A N 1
ATOM 708 C CA . ASP A 1 106 ? 26.047 51.385 25.040 1.00 8.40 85 ASP A CA 1
ATOM 709 C C . ASP A 1 106 ? 26.589 50.016 24.659 1.00 8.74 85 ASP A C 1
ATOM 710 O O . ASP A 1 106 ? 25.858 49.036 24.653 1.00 8.70 85 ASP A O 1
ATOM 715 N N . GLY A 1 107 ? 27.892 49.945 24.402 1.00 7.98 86 GLY A N 1
ATOM 716 C CA . GLY A 1 107 ? 28.537 48.678 24.104 1.00 7.74 86 GLY A CA 1
ATOM 717 C C . GLY A 1 107 ? 28.445 48.202 22.665 1.00 7.34 86 GLY A C 1
ATOM 718 O O . GLY A 1 107 ? 29.145 47.274 22.315 1.00 6.49 86 GLY A O 1
ATOM 719 N N . ALA A 1 108 ? 27.645 48.875 21.824 1.00 8.36 87 ALA A N 1
ATOM 720 C CA . ALA A 1 108 ? 27.390 48.420 20.449 1.00 8.73 87 ALA A CA 1
ATOM 721 C C . ALA A 1 108 ? 28.662 48.400 19.621 1.00 9.43 87 ALA A C 1
ATOM 722 O O . ALA A 1 108 ? 28.991 47.355 19.017 1.00 7.96 87 ALA A O 1
ATOM 724 N N . ILE A 1 109 ? 29.395 49.531 19.580 1.00 9.39 88 ILE A N 1
ATOM 725 C CA . ILE A 1 109 ? 30.641 49.566 18.808 1.00 9.30 88 ILE A CA 1
ATOM 726 C C . ILE A 1 109 ? 31.657 48.533 19.293 1.00 8.30 88 ILE A C 1
ATOM 727 O O . ILE A 1 109 ? 32.316 47.881 18.484 1.00 7.26 88 ILE A O 1
ATOM 732 N N . GLU A 1 110 ? 31.809 48.387 20.615 1.00 7.16 89 GLU A N 1
ATOM 733 C CA . GLU A 1 110 ? 32.726 47.364 21.145 1.00 7.45 89 GLU A CA 1
ATOM 734 C C . GLU A 1 110 ? 32.384 45.962 20.663 1.00 7.03 89 GLU A C 1
ATOM 735 O O . GLU A 1 110 ? 33.285 45.182 20.316 1.00 6.45 89 GLU A O 1
ATOM 741 N N . LEU A 1 111 ? 31.082 45.653 20.609 1.00 6.16 90 LEU A N 1
ATOM 742 C CA . LEU A 1 111 ? 30.640 44.360 20.097 1.00 5.55 90 LEU A CA 1
ATOM 743 C C . LEU A 1 111 ? 30.879 44.185 18.598 1.00 5.39 90 LEU A C 1
ATOM 744 O O . LEU A 1 111 ? 31.421 43.148 18.139 1.00 5.18 90 LEU A O 1
ATOM 749 N N . LEU A 1 112 ? 30.513 45.191 17.801 1.00 5.69 91 LEU A N 1
ATOM 750 C CA . LEU A 1 112 ? 30.802 45.109 16.381 1.00 6.03 91 LEU A CA 1
ATOM 751 C C . LEU A 1 112 ? 32.276 44.893 16.143 1.00 6.13 91 LEU A C 1
ATOM 752 O O . LEU A 1 112 ? 32.676 44.051 15.317 1.00 6.34 91 LEU A O 1
ATOM 757 N N . ASP A 1 113 ? 33.106 45.637 16.874 1.00 6.52 92 ASP A N 1
ATOM 758 C CA . ASP A 1 113 ? 34.526 45.580 16.645 1.00 7.09 92 ASP A CA 1
ATOM 759 C C . ASP A 1 113 ? 35.115 44.234 17.076 1.00 6.40 92 ASP A C 1
ATOM 760 O O . ASP A 1 113 ? 35.979 43.698 16.406 1.00 5.95 92 ASP A O 1
ATOM 765 N N . THR A 1 114 ? 34.626 43.683 18.173 1.00 6.47 93 THR A N 1
ATOM 766 C CA . THR A 1 114 ? 35.000 42.343 18.600 1.00 6.93 93 THR A CA 1
ATOM 767 C C . THR A 1 114 ? 34.628 41.296 17.542 1.00 6.80 93 THR A C 1
ATOM 768 O O . THR A 1 114 ? 35.423 40.433 17.197 1.00 5.67 93 THR A O 1
ATOM 772 N N . LEU A 1 115 ? 33.416 41.382 17.009 1.00 5.70 94 LEU A N 1
ATOM 773 C CA . LEU A 1 115 ? 33.014 40.434 15.979 1.00 5.30 94 LEU A CA 1
ATOM 774 C C . LEU A 1 115 ? 33.893 40.553 14.726 1.00 4.74 94 LEU A C 1
ATOM 775 O O . LEU A 1 115 ? 34.335 39.546 14.166 1.00 5.45 94 LEU A O 1
ATOM 780 N N . LYS A 1 116 ? 34.195 41.773 14.326 1.00 4.59 95 LYS A N 1
ATOM 781 C CA . LYS A 1 116 ? 35.011 42.008 13.142 1.00 4.45 95 LYS A CA 1
ATOM 782 C C . LYS A 1 116 ? 36.407 41.451 13.361 1.00 3.99 95 LYS A C 1
ATOM 783 O O . LYS A 1 116 ? 36.982 40.765 12.490 1.00 4.04 95 LYS A O 1
ATOM 785 N N . GLU A 1 117 ? 36.983 41.763 14.521 1.00 4.39 9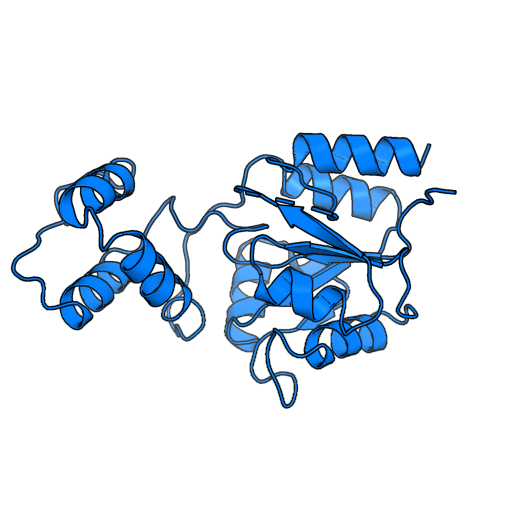6 GLU A N 1
ATOM 786 C CA . GLU A 1 117 ? 38.348 41.263 14.820 1.00 5.40 96 GLU A CA 1
ATOM 787 C C . GLU A 1 117 ? 38.452 39.729 14.860 1.00 4.80 96 GLU A C 1
ATOM 788 O O . GLU A 1 117 ? 39.504 39.157 14.604 1.00 4.81 96 GLU A O 1
ATOM 794 N N . ASN A 1 118 ? 37.349 39.073 15.198 1.00 5.83 97 ASN A N 1
ATOM 795 C CA . ASN A 1 118 ? 37.278 37.637 15.259 1.00 6.28 97 ASN A CA 1
ATOM 796 C C . ASN A 1 118 ? 36.817 37.027 13.930 1.00 6.65 97 ASN A C 1
ATOM 797 O O . ASN A 1 118 ? 36.636 35.795 13.807 1.00 6.81 97 ASN A O 1
ATOM 802 N N . ASN A 1 119 ? 36.573 37.886 12.940 1.00 7.50 98 ASN A N 1
ATOM 803 C CA . ASN A 1 119 ? 36.209 37.453 11.584 1.00 7.66 98 ASN A CA 1
ATOM 804 C C . ASN A 1 119 ? 34.812 36.777 11.545 1.00 7.36 98 ASN A C 1
ATOM 805 O O . ASN A 1 119 ? 34.592 35.809 10.827 1.00 5.67 98 ASN A O 1
ATOM 810 N N . ILE A 1 120 ? 33.882 37.310 12.333 1.00 7.23 99 ILE A N 1
ATOM 811 C CA . ILE A 1 120 ? 32.533 36.808 12.365 1.00 7.66 99 ILE A CA 1
ATOM 812 C C . ILE A 1 120 ? 31.706 37.785 11.523 1.00 8.03 99 ILE A C 1
ATOM 813 O O . ILE A 1 120 ? 31.625 38.985 11.855 1.00 6.90 99 ILE A O 1
ATOM 818 N N . THR A 1 121 ? 31.118 37.277 10.450 1.00 6.73 100 THR A N 1
ATOM 819 C CA . THR A 1 121 ? 30.400 38.108 9.492 1.00 7.17 100 THR A CA 1
ATOM 820 C C . THR A 1 121 ? 29.148 38.667 10.125 1.00 6.46 100 THR A C 1
ATOM 821 O O . THR A 1 121 ? 28.484 37.962 10.906 1.00 6.15 100 THR A O 1
ATOM 825 N N . MET A 1 122 ? 28.831 39.911 9.774 1.00 6.30 101 MET A N 1
ATOM 826 C CA . MET A 1 122 ? 27.670 40.607 10.316 1.00 5.82 101 MET A CA 1
ATOM 827 C C . MET A 1 122 ? 26.792 41.171 9.241 1.00 6.18 101 MET A C 1
ATOM 828 O O . MET A 1 122 ? 27.247 41.531 8.128 1.00 7.63 101 MET A O 1
ATOM 833 N 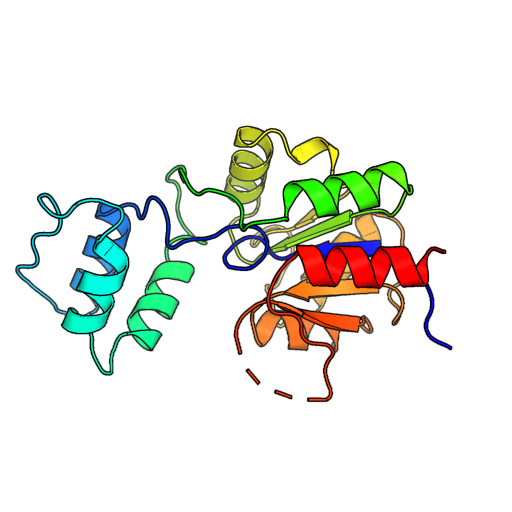N . ALA A 1 123 ? 25.526 41.305 9.605 1.00 5.55 102 ALA A N 1
ATOM 834 C CA . ALA A 1 123 ? 24.557 41.956 8.746 1.00 5.66 102 ALA A CA 1
ATOM 835 C C . ALA A 1 123 ? 23.564 42.752 9.548 1.00 5.57 102 ALA A C 1
ATOM 836 O O . ALA A 1 123 ? 23.462 42.560 10.770 1.00 6.87 102 ALA A O 1
ATOM 838 N N . ILE A 1 124 ? 22.869 43.674 8.870 1.00 5.36 103 ILE A N 1
ATOM 839 C CA . ILE A 1 124 ? 21.702 44.368 9.447 1.00 6.22 103 ILE A CA 1
ATOM 840 C C . ILE A 1 124 ? 20.454 43.958 8.684 1.00 6.86 103 ILE A C 1
ATOM 841 O O . ILE A 1 124 ? 20.444 43.902 7.440 1.00 6.44 103 ILE A O 1
ATOM 846 N N . VAL A 1 125 ? 19.412 43.656 9.444 1.00 4.83 104 VAL A N 1
ATOM 847 C CA . VAL A 1 125 ? 18.072 43.451 8.894 1.00 6.58 104 VAL A CA 1
ATOM 848 C C . VAL A 1 125 ? 17.052 44.308 9.671 1.00 5.40 104 VAL A C 1
ATOM 849 O O . VAL A 1 125 ? 16.822 44.073 10.851 1.00 6.27 104 VAL A O 1
ATOM 853 N N . SER A 1 126 ? 16.459 45.283 8.961 1.00 5.84 105 SER A N 1
ATOM 854 C CA . SER A 1 126 ? 15.639 46.336 9.503 1.00 6.34 105 SER A CA 1
ATOM 855 C C . SER A 1 126 ? 14.431 46.590 8.608 1.00 6.76 105 SER A C 1
ATOM 856 O O . SER A 1 126 ? 14.517 46.389 7.381 1.00 7.81 105 SER A O 1
ATOM 859 N N . ASN A 1 127 ? 13.322 47.047 9.202 1.00 6.91 106 ASN A N 1
ATOM 860 C CA . ASN A 1 127 ? 12.175 47.533 8.439 1.00 7.56 106 ASN A CA 1
ATOM 861 C C . ASN A 1 127 ? 12.257 49.019 8.050 1.00 6.95 106 ASN A C 1
ATOM 862 O O . ASN A 1 127 ? 11.371 49.531 7.368 1.00 7.57 106 ASN A O 1
ATOM 867 N N . LYS A 1 128 ? 13.321 49.694 8.448 1.00 6.96 107 LYS A N 1
ATOM 868 C CA . LYS A 1 128 ? 13.594 51.011 7.917 1.00 7.52 107 LYS A CA 1
ATOM 869 C C . LYS A 1 128 ? 13.842 50.942 6.408 1.00 7.30 107 LYS A C 1
ATOM 870 O O . LYS A 1 128 ? 14.449 49.997 5.902 1.00 6.52 107 LYS A O 1
ATOM 876 N N . ASN A 1 129 ? 13.402 51.972 5.688 1.00 7.54 108 ASN A N 1
ATOM 877 C CA . ASN A 1 129 ? 13.701 52.055 4.248 1.00 8.32 108 ASN A CA 1
ATOM 878 C C . ASN A 1 129 ? 15.171 51.782 3.979 1.00 8.06 108 ASN A C 1
ATOM 879 O O . ASN A 1 129 ? 16.030 52.418 4.580 1.00 7.06 108 ASN A O 1
ATOM 884 N N . GLY A 1 130 ? 15.461 50.857 3.066 1.00 8.70 109 GLY A N 1
ATOM 885 C CA . GLY A 1 130 ? 16.833 50.435 2.818 1.00 9.36 109 GLY A CA 1
ATOM 886 C C . GLY A 1 130 ? 17.800 51.542 2.463 1.00 10.19 109 GLY A C 1
ATOM 887 O O . GLY A 1 130 ? 18.938 51.574 2.951 1.00 9.41 109 GLY A O 1
ATOM 888 N N . GLU A 1 131 ? 17.377 52.462 1.602 1.00 11.40 110 GLU A N 1
ATOM 889 C CA . GLU A 1 131 ? 18.280 53.519 1.168 1.00 12.42 110 GLU A CA 1
ATOM 890 C C . GLU A 1 131 ? 18.629 54.449 2.295 1.00 13.12 110 GLU A C 1
ATOM 891 O O . GLU A 1 131 ? 19.810 54.769 2.469 1.00 13.48 110 GLU A O 1
ATOM 897 N N . ARG A 1 132 ? 17.637 54.854 3.096 1.00 12.58 111 ARG A N 1
ATOM 898 C CA . ARG A 1 132 ? 17.906 55.772 4.213 1.00 13.06 111 ARG A CA 1
ATOM 899 C C . ARG A 1 132 ? 18.660 55.028 5.309 1.00 11.17 111 ARG A C 1
ATOM 900 O O . ARG A 1 132 ? 19.552 55.587 5.947 1.00 11.06 111 ARG A O 1
ATOM 908 N N . LEU A 1 133 ? 18.306 53.758 5.522 1.00 10.04 112 LEU A N 1
ATOM 909 C CA . LEU A 1 133 ? 19.059 52.897 6.459 1.00 9.23 112 LEU A CA 1
ATOM 910 C C . LEU A 1 133 ? 20.557 52.855 6.144 1.00 8.66 112 LEU A C 1
ATOM 911 O O . LEU A 1 133 ? 21.405 53.100 7.031 1.00 7.55 112 LEU A O 1
ATOM 916 N N . ARG A 1 134 ? 20.895 52.594 4.878 1.00 8.51 113 ARG A N 1
ATOM 917 C CA . ARG A 1 134 ? 22.302 52.575 4.469 1.00 9.70 113 ARG A CA 1
ATOM 918 C C . ARG A 1 134 ? 22.988 53.922 4.605 1.00 10.61 113 ARG A C 1
ATOM 919 O O . ARG A 1 134 ? 24.166 53.966 4.937 1.00 10.66 113 ARG A O 1
ATOM 927 N N . SER A 1 135 ? 22.257 55.015 4.363 1.00 11.89 114 SER A N 1
ATOM 928 C CA . SER A 1 135 ? 22.816 56.346 4.542 1.00 12.77 114 SER A CA 1
ATOM 929 C C . SER A 1 135 ? 23.117 56.621 6.013 1.00 12.71 114 SER A C 1
ATOM 930 O O . SER A 1 135 ? 24.176 57.165 6.326 1.00 12.48 114 SER A O 1
ATOM 933 N N . GLU A 1 136 ? 22.209 56.232 6.915 1.00 12.38 115 GLU A N 1
ATOM 934 C CA . GLU A 1 136 ? 22.437 56.447 8.346 1.00 12.68 115 GLU A CA 1
ATOM 935 C C . GLU A 1 136 ? 23.596 55.645 8.845 1.00 12.13 115 GLU A C 1
ATOM 936 O O . GLU A 1 136 ? 24.327 56.115 9.701 1.00 11.00 115 GLU A O 1
ATOM 942 N N . ILE A 1 137 ? 23.735 54.413 8.341 1.00 11.18 116 ILE A N 1
ATOM 943 C CA . ILE A 1 137 ? 24.816 53.532 8.772 1.00 10.56 116 ILE A CA 1
ATOM 944 C C . ILE A 1 137 ? 26.162 54.109 8.311 1.00 10.84 116 ILE A C 1
ATOM 945 O O . ILE A 1 137 ? 27.143 54.126 9.085 1.00 11.27 116 ILE A O 1
ATOM 950 N N . HIS A 1 138 ? 26.188 54.623 7.084 1.00 10.75 117 HIS A N 1
ATOM 951 C CA . HIS A 1 138 ? 27.396 55.247 6.540 1.00 11.80 117 HIS A CA 1
ATOM 952 C C . HIS A 1 138 ? 27.698 56.581 7.226 1.00 13.13 117 HIS A C 1
ATOM 953 O O . HIS A 1 138 ? 28.870 56.891 7.450 1.00 13.50 117 HIS A O 1
ATOM 960 N N . HIS A 1 139 ? 26.662 57.350 7.568 1.00 14.90 118 HIS A N 1
ATOM 961 C CA . HIS A 1 139 ? 26.864 58.590 8.345 1.00 15.95 118 HIS A CA 1
ATOM 962 C C . HIS A 1 139 ? 27.577 58.311 9.678 1.00 17.24 118 HIS A C 1
ATOM 963 O O . HIS A 1 139 ? 28.383 59.129 10.140 1.00 18.07 118 HIS A O 1
ATOM 965 N N . LYS A 1 140 ? 27.318 57.157 10.287 1.00 17.58 119 LYS A N 1
ATOM 966 C CA . LYS A 1 140 ? 28.007 56.787 11.532 1.00 17.89 119 LYS A CA 1
ATOM 967 C C . LYS A 1 140 ? 29.317 56.029 11.322 1.00 16.88 119 LYS A C 1
ATOM 968 O O . LYS A 1 140 ? 29.884 55.521 12.292 1.00 16.64 119 LYS A O 1
ATOM 974 N N . ASN A 1 141 ? 29.810 55.980 10.079 1.00 15.31 120 ASN A N 1
ATOM 975 C CA . ASN A 1 141 ? 31.030 55.256 9.729 1.00 14.88 120 ASN A CA 1
ATOM 976 C C . ASN A 1 141 ? 31.004 53.769 10.140 1.00 13.15 120 ASN A C 1
ATOM 977 O O . ASN A 1 141 ? 31.998 53.241 10.647 1.00 13.20 120 ASN A O 1
ATOM 982 N N . LEU A 1 142 ? 29.864 53.101 9.945 1.00 11.07 121 LEU A N 1
ATOM 983 C CA . LEU A 1 142 ? 29.710 51.718 10.370 1.00 9.66 121 LEU A CA 1
ATOM 984 C C . LEU A 1 142 ? 29.547 50.747 9.195 1.00 8.73 121 LEU A C 1
ATOM 985 O O . LEU A 1 142 ? 29.437 49.554 9.408 1.00 8.03 121 LEU A O 1
ATOM 990 N N . THR A 1 143 ? 29.539 51.270 7.973 1.00 8.81 122 THR A N 1
ATOM 991 C CA . THR A 1 143 ? 29.327 50.424 6.784 1.00 8.30 122 THR A CA 1
ATOM 992 C C . THR A 1 143 ? 30.299 49.255 6.714 1.00 7.98 122 THR A C 1
ATOM 993 O O . THR A 1 143 ? 29.888 48.135 6.391 1.00 5.90 122 THR A O 1
ATOM 997 N N . HIS A 1 144 ? 31.571 49.512 7.044 1.00 8.39 123 HIS A N 1
ATOM 998 C CA . HIS A 1 144 ? 32.626 48.508 6.947 1.00 8.63 123 HIS A CA 1
ATOM 999 C C . HIS A 1 144 ? 32.389 47.268 7.825 1.00 8.90 123 HIS A C 1
ATOM 1000 O O . HIS A 1 144 ? 32.926 46.166 7.548 1.00 9.22 123 HIS A O 1
ATOM 1007 N N . TYR A 1 145 ? 31.594 47.420 8.875 1.00 8.71 124 TYR A N 1
ATOM 1008 C CA . TYR A 1 145 ? 31.280 46.276 9.725 1.00 8.13 124 TYR A CA 1
ATOM 1009 C C . TYR A 1 145 ? 30.364 45.226 9.073 1.00 8.63 124 TYR A C 1
ATOM 1010 O O . TYR A 1 145 ? 30.357 44.083 9.505 1.00 8.38 124 TYR A O 1
ATOM 1019 N N . PHE A 1 146 ? 29.553 45.635 8.112 1.00 7.91 125 PHE A N 1
ATOM 1020 C CA . PHE A 1 146 ? 28.411 44.809 7.671 1.00 8.09 125 PHE A CA 1
ATOM 1021 C C . PHE A 1 146 ? 28.547 44.320 6.276 1.00 8.49 125 PHE A C 1
ATOM 1022 O O . PHE A 1 146 ? 28.769 45.113 5.342 1.00 9.18 125 PHE A O 1
ATOM 1030 N N . ASP A 1 147 ? 28.430 43.011 6.107 1.00 8.94 126 ASP A N 1
ATOM 1031 C CA . ASP A 1 147 ? 28.562 42.442 4.777 1.00 10.01 126 ASP A CA 1
ATOM 1032 C C . ASP A 1 147 ? 27.264 42.428 3.987 1.00 9.60 126 ASP A C 1
ATOM 1033 O O . ASP A 1 147 ? 27.280 42.148 2.794 1.00 8.22 126 ASP A O 1
ATOM 1038 N N . SER A 1 148 ? 26.151 42.762 4.644 1.00 9.56 127 SER A N 1
ATOM 1039 C CA . SER A 1 148 ? 24.867 42.926 3.970 1.00 8.63 127 SER A CA 1
ATOM 1040 C C . SER A 1 148 ? 24.006 43.836 4.824 1.00 7.71 127 SER A C 1
ATOM 1041 O O . SER A 1 148 ? 23.977 43.667 6.041 1.00 6.21 127 SER A O 1
ATOM 1044 N N . ILE A 1 149 ? 23.301 44.776 4.204 1.00 5.44 128 ILE A N 1
ATOM 1045 C CA . ILE A 1 149 ? 22.385 45.631 4.929 1.00 6.49 128 ILE A CA 1
ATOM 1046 C C . ILE A 1 149 ? 21.082 45.592 4.164 1.00 7.07 128 ILE A C 1
ATOM 1047 O O . ILE A 1 149 ? 21.041 46.091 3.025 1.00 6.23 128 ILE A O 1
ATOM 1052 N N . ILE A 1 150 ? 20.050 45.003 4.791 1.00 6.37 129 ILE A N 1
ATOM 1053 C CA . ILE A 1 150 ? 18.706 44.807 4.226 1.00 7.33 129 ILE A CA 1
ATOM 1054 C C . ILE A 1 150 ? 17.675 45.688 5.008 1.00 7.65 129 ILE A C 1
ATOM 1055 O O . ILE A 1 150 ? 17.585 45.620 6.239 1.00 7.52 129 ILE A O 1
ATOM 1060 N N . GLY A 1 151 ? 16.955 46.523 4.278 1.00 7.26 130 GLY A N 1
ATOM 1061 C CA . GLY A 1 151 ? 15.870 47.330 4.811 1.00 7.45 130 GLY A CA 1
ATOM 1062 C C . GLY A 1 151 ? 14.590 47.051 4.052 1.00 8.72 130 GLY A C 1
ATOM 1063 O O . GLY A 1 151 ? 14.566 46.208 3.114 1.00 8.13 130 GLY A O 1
ATOM 1064 N N . SER A 1 152 ? 13.517 47.763 4.399 1.00 9.10 131 SER A N 1
ATOM 1065 C CA . SER A 1 152 ? 12.304 47.634 3.600 1.00 10.14 131 SER A CA 1
ATOM 1066 C C . SER A 1 152 ? 12.551 48.180 2.187 1.00 9.87 131 SER A C 1
ATOM 1067 O O . SER A 1 152 ? 13.355 49.079 1.996 1.00 8.92 131 SER A O 1
ATOM 1070 N N . GLY A 1 153 ? 11.873 47.586 1.210 1.00 9.35 132 GLY A N 1
ATOM 1071 C CA . GLY A 1 153 ? 12.059 47.927 -0.221 1.00 11.54 132 GLY A CA 1
ATOM 1072 C C . GLY A 1 153 ? 13.179 47.129 -0.859 1.00 10.23 132 GLY A C 1
ATOM 1073 O O . GLY A 1 153 ? 13.358 47.171 -2.045 1.00 9.94 132 GLY A O 1
ATOM 1074 N N . ASP A 1 154 ? 13.948 46.405 -0.050 1.00 9.51 133 ASP A N 1
ATOM 1075 C CA . ASP A 1 154 ? 15.034 45.581 -0.599 1.00 10.35 133 ASP A CA 1
ATOM 1076 C C . ASP A 1 154 ? 14.570 44.175 -0.964 1.00 9.47 133 ASP A C 1
ATOM 1077 O O . ASP A 1 154 ? 15.198 43.504 -1.798 1.00 8.64 133 ASP A O 1
ATOM 1082 N N . THR A 1 155 ? 13.486 43.727 -0.340 1.00 8.72 134 THR A N 1
ATOM 1083 C CA . THR A 1 155 ? 12.881 42.450 -0.683 1.00 9.36 134 THR A CA 1
ATOM 1084 C C . THR A 1 155 ? 11.400 42.653 -0.983 1.00 9.41 134 THR A C 1
ATOM 1085 O O . THR A 1 155 ? 10.908 43.778 -0.976 1.00 10.05 134 THR A O 1
ATOM 1089 N N . GLY A 1 156 ? 10.685 41.573 -1.283 1.00 8.86 135 GLY A N 1
ATOM 1090 C CA . GLY A 1 156 ? 9.252 41.671 -1.408 1.00 8.60 135 GLY A CA 1
ATOM 1091 C C . GLY A 1 156 ? 8.434 41.746 -0.139 1.00 8.36 135 GLY A C 1
ATOM 1092 O O . GLY A 1 156 ? 7.222 41.939 -0.205 1.00 8.64 135 GLY A O 1
ATOM 1093 N N . THR A 1 157 ? 9.062 41.563 1.019 1.00 8.37 136 THR A N 1
ATOM 1094 C CA . THR A 1 157 ? 8.334 41.585 2.290 1.00 9.79 136 THR A CA 1
ATOM 1095 C C . THR A 1 157 ? 9.168 42.268 3.389 1.00 8.88 136 THR A C 1
ATOM 1096 O O . THR A 1 157 ? 10.301 42.727 3.156 1.00 10.28 136 THR A O 1
ATOM 1100 N N . ILE A 1 158 ? 8.592 42.370 4.567 1.00 7.93 137 ILE A N 1
ATOM 1101 C CA . ILE A 1 158 ? 9.282 42.960 5.735 1.00 8.20 137 ILE A CA 1
ATOM 1102 C C . ILE A 1 158 ? 9.131 41.988 6.906 1.00 7.13 137 ILE A C 1
ATOM 1103 O O . ILE A 1 158 ? 8.317 41.076 6.838 1.00 6.35 137 ILE A O 1
ATOM 1108 N N . LYS A 1 159 ? 9.903 42.184 7.975 1.00 6.40 138 LYS A N 1
ATOM 1109 C CA . LYS A 1 159 ? 9.763 41.376 9.189 1.00 5.92 138 LYS A CA 1
ATOM 1110 C C . LYS A 1 159 ? 8.350 41.617 9.665 1.00 6.14 138 LYS A C 1
ATOM 1111 O O . LYS A 1 159 ? 7.839 42.746 9.519 1.00 6.86 138 LYS A O 1
ATOM 1117 N N . PRO A 1 160 ? 7.691 40.572 10.197 1.00 5.70 139 PRO A N 1
ATOM 1118 C CA . PRO A 1 160 ? 8.222 39.267 10.663 1.00 6.05 139 PRO A CA 1
ATOM 1119 C C . PRO A 1 160 ? 8.421 38.164 9.603 1.00 6.20 139 PRO A C 1
ATOM 1120 O O . PRO A 1 160 ? 8.748 37.031 9.968 1.00 5.83 139 PRO A O 1
ATOM 1124 N N . SER A 1 161 ? 8.247 38.480 8.330 1.00 6.57 140 SER A N 1
ATOM 1125 C CA . SER A 1 161 ? 8.574 37.511 7.291 1.00 7.20 140 SER A CA 1
ATOM 1126 C C . SER A 1 161 ? 10.036 37.134 7.473 1.00 6.21 140 SER A C 1
ATOM 1127 O O . SER A 1 161 ? 10.855 38.000 7.808 1.00 5.86 140 SER A O 1
ATOM 1130 N N . PRO A 1 162 ? 10.372 35.868 7.202 1.00 5.71 141 PRO A N 1
ATOM 1131 C CA . PRO A 1 162 ? 11.771 35.450 7.178 1.00 6.43 141 PRO A CA 1
ATOM 1132 C C . PRO A 1 162 ? 12.576 35.957 5.980 1.00 6.79 141 PRO A C 1
ATOM 1133 O O . PRO A 1 162 ? 13.819 35.964 6.035 1.00 7.40 141 PRO A O 1
ATOM 1137 N N . GLU A 1 163 ? 11.889 36.376 4.923 1.00 6.64 142 GLU A N 1
ATOM 1138 C CA . GLU A 1 163 ? 12.545 36.742 3.670 1.00 7.35 142 GLU A CA 1
ATOM 1139 C C . GLU A 1 163 ? 13.708 37.746 3.796 1.00 6.90 142 GLU A C 1
ATOM 1140 O O . GLU A 1 163 ? 14.756 37.535 3.175 1.00 7.03 142 GLU A O 1
ATOM 1146 N N . PRO A 1 164 ? 13.548 38.835 4.584 1.00 6.94 143 PRO A N 1
ATOM 1147 C CA . PRO A 1 164 ? 14.669 39.771 4.730 1.00 6.94 143 PRO A CA 1
ATOM 1148 C C . PRO A 1 164 ? 15.904 39.174 5.403 1.00 6.99 143 PRO A C 1
ATOM 1149 O O . PRO A 1 164 ? 17.045 39.561 5.060 1.00 7.22 143 PRO A O 1
ATOM 1153 N N . VAL A 1 165 ? 15.688 38.253 6.346 1.00 6.17 144 VAL A N 1
ATOM 1154 C CA . VAL A 1 165 ? 16.779 37.549 7.000 1.00 6.52 144 VAL A CA 1
ATOM 1155 C C . VAL A 1 165 ? 17.465 36.629 6.005 1.00 6.84 144 VAL A C 1
ATOM 1156 O O . VAL A 1 165 ? 18.689 36.584 5.950 1.00 7.31 144 VAL A O 1
ATOM 1160 N N . LEU A 1 166 ? 16.675 35.874 5.251 1.00 5.91 145 LEU A N 1
ATOM 1161 C CA . LEU A 1 166 ? 17.213 34.956 4.290 1.00 6.93 145 LEU A CA 1
ATOM 1162 C C . LEU A 1 166 ? 17.971 35.716 3.188 1.00 7.15 145 LEU A C 1
ATOM 1163 O O . LEU A 1 166 ? 18.950 35.205 2.658 1.00 6.52 145 LEU A O 1
ATOM 1168 N N . ALA A 1 167 ? 17.524 36.932 2.863 1.00 7.68 146 ALA A N 1
ATOM 1169 C CA . ALA A 1 167 ? 18.192 37.761 1.894 1.00 7.85 146 ALA A CA 1
ATOM 1170 C C . ALA A 1 167 ? 19.579 38.163 2.361 1.00 8.98 146 ALA A C 1
ATOM 1171 O O . ALA A 1 167 ? 20.532 38.061 1.580 1.00 8.38 146 ALA A O 1
ATOM 1173 N N . ALA A 1 168 ? 19.695 38.626 3.610 1.00 8.09 147 ALA A N 1
ATOM 1174 C CA . ALA A 1 168 ? 21.014 38.961 4.174 1.00 9.10 147 ALA A CA 1
ATOM 1175 C C . ALA A 1 168 ? 21.949 37.756 4.127 1.00 8.90 147 ALA A C 1
ATOM 1176 O O . ALA A 1 168 ? 23.143 37.874 3.758 1.00 9.39 147 ALA A O 1
ATOM 1178 N N . LEU A 1 169 ? 21.423 36.589 4.483 1.00 8.01 148 LEU A N 1
ATOM 1179 C CA . LEU A 1 169 ? 22.256 35.366 4.540 1.00 8.86 148 LEU A CA 1
ATOM 1180 C C . LEU A 1 169 ? 22.686 34.913 3.146 1.00 9.71 148 LEU A C 1
ATOM 1181 O O . LEU A 1 169 ? 23.830 34.485 2.963 1.00 9.99 148 LEU A O 1
ATOM 1186 N N . THR A 1 170 ? 21.795 35.054 2.158 1.00 10.05 149 THR A N 1
ATOM 1187 C CA . THR A 1 170 ? 22.180 34.830 0.768 1.00 10.90 149 THR A CA 1
ATOM 1188 C C . THR A 1 170 ? 23.350 35.765 0.382 1.00 11.90 149 THR A C 1
ATOM 1189 O O . THR A 1 170 ? 24.354 35.308 -0.216 1.00 10.40 149 THR A O 1
ATOM 1193 N N . ASN A 1 171 ? 23.248 37.044 0.763 1.00 11.44 150 ASN A N 1
ATOM 1194 C CA . ASN A 1 171 ? 24.240 38.044 0.329 1.00 12.11 150 ASN A CA 1
ATOM 1195 C C . ASN A 1 171 ? 25.565 37.925 1.066 1.00 12.17 150 ASN A C 1
ATOM 1196 O O . ASN A 1 171 ? 26.585 38.282 0.500 1.00 13.14 150 ASN A O 1
ATOM 1201 N N . ILE A 1 172 ? 25.567 37.414 2.298 1.00 11.59 151 ILE A N 1
ATOM 1202 C CA . ILE A 1 172 ? 26.833 37.157 3.027 1.00 12.10 151 ILE A CA 1
ATOM 1203 C C . ILE A 1 172 ? 27.354 35.714 2.837 1.00 12.61 151 ILE A C 1
ATOM 1204 O O . ILE A 1 172 ? 28.377 35.349 3.415 1.00 13.13 151 ILE A O 1
ATOM 1209 N N . ASN A 1 173 ? 26.630 34.906 2.054 1.00 12.53 152 ASN A N 1
ATOM 1210 C CA . ASN A 1 173 ? 26.997 33.519 1.771 1.00 12.90 152 ASN A CA 1
ATOM 1211 C C . ASN A 1 173 ? 27.142 32.613 3.014 1.00 12.32 152 ASN A C 1
ATOM 1212 O O . ASN A 1 173 ? 28.129 31.885 3.152 1.00 11.44 152 ASN A O 1
ATOM 1217 N N . ILE A 1 174 ? 26.168 32.668 3.916 1.00 11.02 153 ILE A N 1
ATOM 1218 C CA . ILE A 1 174 ? 26.135 31.832 5.112 1.00 10.24 153 ILE A CA 1
ATOM 1219 C C . ILE A 1 174 ? 24.772 31.120 5.149 1.00 9.58 153 ILE A C 1
ATOM 1220 O O . ILE A 1 174 ? 23.728 31.754 4.928 1.00 8.66 153 ILE A O 1
ATOM 1225 N N . GLU A 1 175 ? 24.762 29.813 5.403 1.00 8.89 154 GLU A N 1
ATOM 1226 C CA . GLU A 1 175 ? 23.513 29.034 5.422 1.00 9.65 154 GLU A CA 1
ATOM 1227 C C . GLU A 1 175 ? 22.740 29.412 6.699 1.00 10.53 154 GLU A C 1
ATOM 1228 O O . GLU A 1 175 ? 23.359 29.638 7.738 1.00 10.76 154 GLU A O 1
ATOM 1230 N N . PRO A 1 176 ? 21.388 29.463 6.634 1.00 10.73 155 PRO A N 1
ATOM 1231 C CA . PRO A 1 176 ? 20.615 29.631 7.856 1.00 11.24 155 PRO A CA 1
ATOM 1232 C C . PRO A 1 176 ? 20.792 28.454 8.809 1.00 10.89 155 PRO A C 1
ATOM 1233 O O . PRO A 1 176 ? 20.780 27.307 8.366 1.00 9.96 155 PRO A O 1
ATOM 1237 N N . SER A 1 177 ? 20.993 28.734 10.089 1.00 9.41 156 SER A N 1
ATOM 1238 C CA . SER A 1 177 ? 21.115 27.678 11.096 1.00 10.28 156 SER A CA 1
ATOM 1239 C C . SER A 1 177 ? 21.006 28.324 12.454 1.00 10.53 156 SER A C 1
ATOM 1240 O O . SER A 1 177 ? 21.021 29.541 12.569 1.00 9.63 156 SER A O 1
ATOM 1243 N N . LYS A 1 178 ? 21.016 27.504 13.493 1.00 10.91 157 LYS A N 1
ATOM 1244 C CA . LYS A 1 178 ? 20.974 27.999 14.844 1.00 11.83 157 LYS A CA 1
ATOM 1245 C C . LYS A 1 178 ? 22.306 28.603 15.283 1.00 10.69 157 LYS A C 1
ATOM 1246 O O . LYS A 1 178 ? 22.414 29.126 16.402 1.00 11.31 157 LYS A O 1
ATOM 1252 N N . GLU A 1 179 ? 23.323 28.567 14.421 1.00 9.38 158 GLU A N 1
ATOM 1253 C CA . GLU A 1 179 ? 24.554 29.330 14.673 1.00 8.94 158 GLU A CA 1
ATOM 1254 C C . GLU A 1 179 ? 24.532 30.750 14.090 1.00 7.93 158 GLU A C 1
ATOM 1255 O O . GLU A 1 179 ? 25.457 31.530 14.305 1.00 7.92 158 GLU A O 1
ATOM 1261 N N . VAL A 1 180 ? 23.490 31.082 13.340 1.00 7.32 159 VAL A N 1
ATOM 1262 C CA . VAL A 1 180 ? 23.243 32.452 12.956 1.00 5.94 159 VAL A CA 1
ATOM 1263 C C . VAL A 1 180 ? 22.443 33.114 14.087 1.00 5.99 159 VAL A C 1
ATOM 1264 O O . VAL A 1 180 ? 21.334 32.703 14.396 1.00 6.96 159 VAL A O 1
ATOM 1268 N N . PHE A 1 181 ? 23.026 34.107 14.742 1.00 5.70 160 PHE A N 1
ATOM 1269 C CA . PHE A 1 181 ? 22.347 34.835 15.830 1.00 5.86 160 PHE A CA 1
ATOM 1270 C C . PHE A 1 181 ? 21.683 36.086 15.275 1.00 5.59 160 PHE A C 1
ATOM 1271 O O . PHE A 1 181 ? 22.354 36.901 14.621 1.00 7.31 160 PHE A O 1
ATOM 1279 N N . PHE A 1 182 ? 20.382 36.248 15.505 1.00 5.00 161 PHE A N 1
ATOM 1280 C CA . PHE A 1 182 ? 19.693 37.472 15.142 1.00 4.66 161 PHE A CA 1
ATOM 1281 C C . PHE A 1 182 ? 19.371 38.230 16.421 1.00 4.19 161 PHE A C 1
ATOM 1282 O O . PHE A 1 182 ? 18.433 37.876 17.141 1.00 3.45 161 PHE A O 1
ATOM 1290 N N . ILE A 1 183 ? 20.181 39.266 16.686 1.00 5.06 162 ILE A N 1
ATOM 1291 C CA . ILE A 1 183 ? 20.008 40.161 17.834 1.00 5.17 162 ILE A CA 1
ATOM 1292 C C . ILE A 1 183 ? 19.020 41.259 17.491 1.00 5.31 162 ILE A C 1
ATOM 1293 O O . ILE A 1 183 ? 19.213 42.038 16.592 1.00 5.98 162 ILE A O 1
ATOM 1298 N N . GLY A 1 184 ? 17.901 41.245 18.203 1.00 6.53 16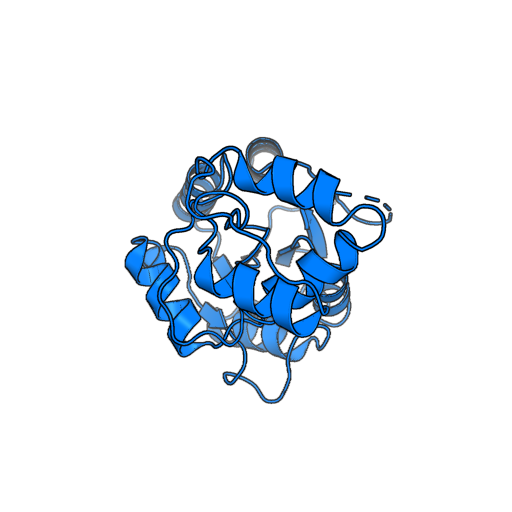3 GLY A N 1
ATOM 1299 C CA . GLY A 1 184 ? 16.801 42.139 17.956 1.00 6.97 163 GLY A CA 1
ATOM 1300 C C . GLY A 1 184 ? 15.962 42.349 19.194 1.00 6.30 163 GLY A C 1
ATOM 1301 O O . GLY A 1 184 ? 15.900 41.509 20.117 1.00 7.11 163 GLY A O 1
ATOM 1302 N N . ASP A 1 185 ? 15.289 43.479 19.218 1.00 6.30 164 ASP A N 1
ATOM 1303 C CA . ASP A 1 185 ? 14.488 43.884 20.372 1.00 6.43 164 ASP A CA 1
ATOM 1304 C C . ASP A 1 185 ? 13.033 43.472 20.287 1.00 7.38 164 ASP A C 1
ATOM 1305 O O . ASP A 1 185 ? 12.373 43.341 21.327 1.00 7.13 164 ASP A O 1
ATOM 1310 N N . SER A 1 186 ? 12.535 43.260 19.080 1.00 7.86 165 SER A N 1
ATOM 1311 C CA . SER A 1 186 ? 11.102 43.130 18.848 1.00 7.10 165 SER A CA 1
ATOM 1312 C C . SER A 1 186 ? 10.642 41.705 18.652 1.00 8.02 165 SER A C 1
ATOM 1313 O O . SER A 1 186 ? 11.406 40.814 18.278 1.00 6.51 165 SER A O 1
ATOM 1316 N N . ILE A 1 187 ? 9.344 41.502 18.884 1.00 7.81 166 ILE A N 1
ATOM 1317 C CA . ILE A 1 187 ? 8.708 40.238 18.516 1.00 7.79 166 ILE A CA 1
ATOM 1318 C C . ILE A 1 187 ? 8.850 39.922 17.034 1.00 6.67 166 ILE A C 1
ATOM 1319 O O . ILE A 1 187 ? 9.102 38.778 16.672 1.00 5.43 166 ILE A O 1
ATOM 1324 N N . SER A 1 188 ? 8.682 40.909 16.154 1.00 7.05 167 SER A N 1
ATOM 1325 C CA . SER A 1 188 ? 8.862 40.653 14.740 1.00 7.76 167 SER A CA 1
ATOM 1326 C C . SER A 1 188 ? 10.298 40.175 14.438 1.00 6.23 167 SER A C 1
ATOM 1327 O O . SER A 1 188 ? 10.492 39.344 13.554 1.00 6.77 167 SER A O 1
ATOM 1330 N N . ASP A 1 189 ? 11.297 40.695 15.151 1.00 4.68 168 ASP A N 1
ATOM 1331 C CA . ASP A 1 189 ? 12.663 40.211 14.949 1.00 4.97 168 ASP A CA 1
ATOM 1332 C C . ASP A 1 189 ? 12.781 38.738 15.348 1.00 5.54 168 ASP A C 1
ATOM 1333 O O . ASP A 1 189 ? 13.362 37.937 14.628 1.00 6.22 168 ASP A O 1
ATOM 1338 N N . ILE A 1 190 ? 12.233 38.413 16.504 1.00 6.37 169 ILE A N 1
ATOM 1339 C CA . ILE A 1 190 ? 12.256 37.047 17.022 1.00 7.36 169 ILE A CA 1
ATOM 1340 C C . ILE A 1 190 ? 11.551 36.101 16.080 1.00 7.43 169 ILE A C 1
ATOM 1341 O O . ILE A 1 190 ? 12.080 35.052 15.747 1.00 7.07 169 ILE A O 1
ATOM 1346 N N . GLN A 1 191 ? 10.356 36.474 15.636 1.00 7.65 170 GLN A N 1
ATOM 1347 C CA . GLN A 1 191 ? 9.577 35.626 14.736 1.00 8.26 170 GLN A CA 1
ATOM 1348 C C . GLN A 1 191 ? 10.304 35.441 13.371 1.00 8.05 170 GLN A C 1
ATOM 1349 O O . GLN A 1 191 ? 10.373 34.336 12.832 1.00 7.77 170 GLN A O 1
ATOM 1355 N N . SER A 1 192 ? 10.856 36.517 12.817 1.00 7.56 171 SER A N 1
ATOM 1356 C CA . SER A 1 192 ? 11.580 36.440 11.556 1.00 7.61 171 SER A CA 1
ATOM 1357 C C . SER A 1 192 ? 12.752 35.457 11.698 1.00 8.29 171 SER A C 1
ATOM 1358 O O . SER A 1 192 ? 12.983 34.579 10.832 1.00 8.59 171 SER A O 1
ATOM 1361 N N . ALA A 1 193 ? 13.474 35.575 12.804 1.00 6.79 172 ALA A N 1
ATOM 1362 C CA . ALA A 1 193 ? 14.617 34.694 13.057 1.00 7.73 172 ALA A CA 1
ATOM 1363 C C . ALA A 1 193 ? 14.194 33.231 13.076 1.00 8.15 172 ALA A C 1
ATOM 1364 O O . ALA A 1 193 ? 14.791 32.395 12.385 1.00 9.47 172 ALA A O 1
ATOM 1366 N N . ILE A 1 194 ? 13.154 32.935 13.868 1.00 8.83 173 ILE A N 1
ATOM 1367 C CA . ILE A 1 194 ? 12.627 31.560 14.006 1.00 8.70 173 ILE A CA 1
ATOM 1368 C C . ILE A 1 194 ? 12.132 31.012 12.675 1.00 9.02 173 ILE A C 1
ATOM 1369 O O . ILE A 1 194 ? 12.499 29.885 12.303 1.00 8.19 173 ILE A O 1
ATOM 1374 N N . GLU A 1 195 ? 11.369 31.819 11.918 1.00 8.84 174 GLU A N 1
ATOM 1375 C CA A GLU A 1 195 ? 10.809 31.409 10.613 0.50 8.99 174 GLU A CA 1
ATOM 1376 C CA B GLU A 1 195 ? 10.837 31.326 10.648 0.50 9.11 174 GLU A CA 1
ATOM 1377 C C . GLU A 1 195 ? 11.948 31.174 9.606 1.00 8.80 174 GLU A C 1
ATOM 1378 O O . GLU A 1 195 ? 11.825 30.376 8.676 1.00 7.31 174 GLU A O 1
ATOM 1389 N N . ALA A 1 196 ? 13.059 31.883 9.794 1.00 7.59 175 ALA A N 1
ATOM 1390 C CA . ALA A 1 196 ? 14.246 31.726 8.948 1.00 7.38 175 ALA A CA 1
ATOM 1391 C C . ALA A 1 196 ? 15.181 30.584 9.348 1.00 8.87 175 ALA A C 1
ATOM 1392 O O . ALA A 1 196 ? 16.144 30.340 8.650 1.00 8.36 175 ALA A O 1
ATOM 1394 N N . GLY A 1 197 ? 14.913 29.930 10.467 1.00 8.51 176 GLY A N 1
ATOM 1395 C CA . GLY A 1 197 ? 15.748 28.811 10.930 1.00 9.52 176 GLY A CA 1
ATOM 1396 C C . GLY A 1 197 ? 16.982 29.240 11.711 1.00 9.28 176 GLY A C 1
ATOM 1397 O O . GLY A 1 197 ? 17.945 28.447 11.840 1.00 10.34 176 GLY A O 1
ATOM 1398 N N . CYS A 1 198 ? 16.955 30.471 12.217 1.00 8.76 177 CYS A N 1
ATOM 1399 C CA . CYS A 1 198 ? 18.082 31.102 12.891 1.00 9.23 177 CYS A CA 1
ATOM 1400 C C . CYS A 1 198 ? 17.789 31.271 14.395 1.00 8.54 177 CYS A C 1
ATOM 1401 O O . CYS A 1 198 ? 16.694 30.976 14.848 1.00 8.59 177 CYS A O 1
ATOM 1404 N N . LEU A 1 199 ? 18.789 31.669 15.165 1.00 6.89 178 LEU A N 1
ATOM 1405 C CA . LEU A 1 199 ? 18.650 31.775 16.601 1.00 7.89 178 LEU A CA 1
ATOM 1406 C C . LEU A 1 199 ? 18.359 33.224 16.957 1.00 7.28 178 LEU A C 1
ATOM 1407 O O . LEU A 1 199 ? 19.237 34.100 16.831 1.00 6.31 178 LEU A O 1
ATOM 1412 N N . PRO A 1 200 ? 17.171 33.465 17.511 1.00 7.42 179 PRO A N 1
ATOM 1413 C CA . PRO A 1 200 ? 16.921 34.791 18.048 1.00 7.66 179 PRO A CA 1
ATOM 1414 C C . PRO A 1 200 ? 17.639 35.032 19.360 1.00 7.28 179 PRO A C 1
ATOM 1415 O O . PRO A 1 200 ? 17.699 34.140 20.193 1.00 8.46 179 PRO A O 1
ATOM 1419 N N . ILE A 1 201 ? 18.189 36.223 19.533 1.00 8.38 180 ILE A N 1
ATOM 1420 C CA . ILE A 1 201 ? 18.626 36.721 20.844 1.00 7.96 180 ILE A CA 1
ATOM 1421 C C . ILE A 1 201 ? 17.875 38.052 21.093 1.00 7.74 180 ILE A C 1
ATOM 1422 O O . ILE A 1 201 ? 18.008 38.999 20.320 1.00 8.03 180 ILE A O 1
ATOM 1427 N N . LYS A 1 202 ? 17.043 38.091 22.132 1.00 8.36 181 LYS A N 1
ATOM 1428 C CA . LYS A 1 202 ? 16.281 39.297 22.458 1.00 9.29 181 LYS A CA 1
ATOM 1429 C C . LYS A 1 202 ? 17.167 40.284 23.190 1.00 10.03 181 LYS A C 1
ATOM 1430 O O . LYS A 1 202 ? 17.812 39.938 24.215 1.00 9.18 181 LYS A O 1
ATOM 1436 N N . TYR A 1 203 ? 17.193 41.506 22.664 1.00 10.21 182 TYR A N 1
ATOM 1437 C CA . TYR A 1 203 ? 17.911 42.625 23.256 1.00 10.52 182 TYR A CA 1
ATOM 1438 C C . TYR A 1 203 ? 16.910 43.561 23.940 1.00 12.95 182 TYR A C 1
ATOM 1439 O O . TYR A 1 203 ? 15.868 43.917 23.372 1.00 11.57 182 TYR A O 1
ATOM 1448 N N . GLY A 1 204 ? 17.226 43.989 25.145 1.00 15.82 183 GLY A N 1
ATOM 1449 C CA . GLY A 1 204 ? 16.494 45.105 25.748 1.00 19.12 183 GLY A CA 1
ATOM 1450 C C . GLY A 1 204 ? 15.511 44.605 26.769 1.00 22.34 183 GLY A C 1
ATOM 1451 O O . GLY A 1 204 ? 15.820 43.669 27.504 1.00 23.36 183 GLY A O 1
ATOM 1452 N N . SER A 1 205 ? 14.335 45.239 26.834 1.00 26.45 184 SER A N 1
ATOM 1453 C CA . SER A 1 205 ? 13.195 44.714 27.627 1.00 28.37 184 SER A CA 1
ATOM 1454 C C . SER A 1 205 ? 11.936 44.632 26.773 1.00 29.74 184 SER A C 1
ATOM 1455 O O . SER A 1 205 ? 11.088 43.752 27.002 1.00 32.32 184 SER A O 1
ATOM 1458 N N . ASP A 1 211 ? 11.684 31.300 26.818 1.00 21.32 190 ASP A N 1
ATOM 1459 C CA . ASP A 1 211 ? 12.110 30.304 25.843 1.00 21.50 190 ASP A CA 1
ATOM 1460 C C . ASP A 1 211 ? 13.280 30.787 24.964 1.00 20.78 190 ASP A C 1
ATOM 1461 O O . ASP A 1 211 ? 13.811 30.022 24.158 1.00 22.34 190 ASP A O 1
ATOM 1463 N N . ILE A 1 212 ? 13.695 32.043 25.115 1.00 19.50 191 ILE A N 1
ATOM 1464 C CA . ILE A 1 212 ? 14.615 32.657 24.151 1.00 18.50 191 ILE A CA 1
ATOM 1465 C C . ILE A 1 212 ? 15.754 33.350 24.901 1.00 16.85 191 ILE A C 1
ATOM 1466 O O . ILE A 1 212 ? 15.533 33.939 25.949 1.00 15.43 191 ILE A O 1
ATOM 1471 N N . LEU A 1 213 ? 16.972 33.224 24.389 1.00 15.07 192 LEU A N 1
ATOM 1472 C CA . LEU A 1 213 ? 18.119 33.918 24.984 1.00 14.08 192 LEU A CA 1
ATOM 1473 C C . LEU A 1 213 ? 17.794 35.401 25.012 1.00 12.58 192 LEU A C 1
ATOM 1474 O O . LEU A 1 213 ? 17.331 35.940 24.004 1.00 11.53 192 LEU A O 1
ATOM 1479 N N . SER A 1 214 ? 18.059 36.050 26.148 1.00 11.96 193 SER A N 1
ATOM 1480 C CA . SER A 1 214 ? 17.746 37.467 26.350 1.00 11.72 193 SER A CA 1
ATOM 1481 C C . SER A 1 214 ? 18.888 38.150 27.089 1.00 10.26 193 SER A C 1
ATOM 1482 O O . SER A 1 214 ? 19.379 37.622 28.074 1.00 9.28 193 SER A O 1
ATOM 1485 N N . PHE A 1 215 ? 19.260 39.332 26.624 1.00 9.25 194 PHE A N 1
ATOM 1486 C CA . PHE A 1 215 ? 20.254 40.175 27.273 1.00 8.45 194 PHE A CA 1
ATOM 1487 C C . PHE A 1 215 ? 19.774 41.615 27.270 1.00 9.03 194 PHE A C 1
ATOM 1488 O O . PHE A 1 215 ? 19.053 42.028 26.352 1.00 9.46 194 PHE A O 1
ATOM 1496 N N . LYS A 1 216 ? 20.188 42.368 28.286 1.00 8.87 195 LYS A N 1
ATOM 1497 C CA . LYS A 1 216 ? 19.738 43.735 28.495 1.00 9.79 195 LYS A CA 1
ATOM 1498 C C . LYS A 1 216 ? 20.716 44.775 27.892 1.00 9.49 195 LYS A C 1
ATOM 1499 O O . LYS A 1 216 ? 20.357 45.923 27.647 1.00 10.03 195 LYS A O 1
ATOM 1505 N N . ASN A 1 217 ? 21.934 44.354 27.597 1.00 7.85 196 ASN A N 1
ATOM 1506 C CA . ASN A 1 217 ? 22.921 45.279 27.058 1.00 7.64 196 ASN A CA 1
ATOM 1507 C C . ASN A 1 217 ? 23.959 44.568 26.220 1.00 7.53 196 ASN A C 1
ATOM 1508 O O . ASN A 1 217 ? 24.103 43.352 26.305 1.00 6.90 196 ASN A O 1
ATOM 151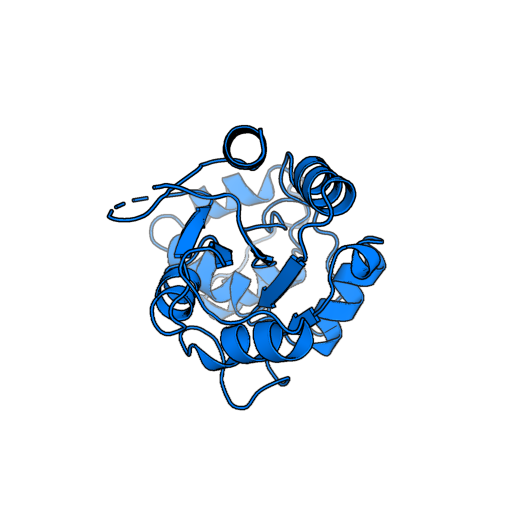3 N N . PHE A 1 218 ? 24.690 45.340 25.424 1.00 6.87 197 PHE A N 1
ATOM 1514 C CA . PHE A 1 218 ? 25.650 44.772 24.493 1.00 7.66 197 PHE A CA 1
ATOM 1515 C C . PHE A 1 218 ? 26.940 44.310 25.149 1.00 8.10 197 PHE A C 1
ATOM 1516 O O . PHE A 1 218 ? 27.677 43.524 24.561 1.00 8.25 197 PHE A O 1
ATOM 1524 N N . TYR A 1 219 ? 27.227 44.769 26.364 1.00 9.22 198 TYR A N 1
ATOM 1525 C CA . TYR A 1 219 ? 28.435 44.292 27.072 1.00 9.53 198 TYR A CA 1
ATOM 1526 C C . TYR A 1 219 ? 28.275 42.794 27.435 1.00 8.87 198 TYR A C 1
ATOM 1527 O O . TYR A 1 219 ? 29.173 41.983 27.223 1.00 8.28 198 TYR A O 1
ATOM 1536 N N . ASP A 1 220 ? 27.100 42.424 27.934 1.00 8.06 199 ASP A N 1
ATOM 1537 C CA . ASP A 1 220 ? 26.804 41.040 28.272 1.00 7.82 199 ASP A CA 1
ATOM 1538 C C . ASP A 1 220 ? 26.757 40.148 27.035 1.00 7.26 199 ASP A C 1
ATOM 1539 O O . ASP A 1 220 ? 27.246 39.016 27.084 1.00 6.64 199 ASP A O 1
ATOM 1544 N N . ILE A 1 221 ? 26.252 40.680 25.919 1.00 6.47 200 ILE A N 1
ATOM 1545 C CA . ILE A 1 221 ? 26.205 39.900 24.687 1.00 6.37 200 ILE A CA 1
ATOM 1546 C C . ILE A 1 221 ? 27.620 39.669 24.188 1.00 5.69 200 ILE A C 1
ATOM 1547 O O . ILE A 1 221 ? 27.964 38.552 23.787 1.00 6.23 200 ILE A O 1
ATOM 1552 N N . ARG A 1 222 ? 28.461 40.714 24.243 1.00 6.78 201 ARG A N 1
ATOM 1553 C CA . ARG A 1 222 ? 29.863 40.583 23.838 1.00 6.28 201 ARG A CA 1
ATOM 1554 C C . ARG A 1 222 ? 30.596 39.532 24.696 1.00 6.75 201 ARG A C 1
ATOM 1555 O O . ARG A 1 222 ? 31.319 38.694 24.160 1.00 7.55 201 ARG A O 1
ATOM 1563 N N . ASN A 1 223 ? 30.440 39.602 26.011 1.00 7.31 202 ASN A N 1
ATOM 1564 C CA . ASN A 1 223 ? 31.024 38.578 26.889 1.00 7.54 202 ASN A CA 1
ATOM 1565 C C . ASN A 1 223 ? 30.566 37.159 26.535 1.00 7.18 202 ASN A C 1
ATOM 1566 O O . ASN A 1 223 ? 31.389 36.232 26.501 1.00 8.32 202 ASN A O 1
ATOM 1571 N N . PHE A 1 224 ? 29.280 37.002 26.258 1.00 6.66 203 PHE A N 1
ATOM 1572 C CA . PHE A 1 224 ? 28.704 35.717 25.887 1.00 6.09 203 PHE A CA 1
ATOM 1573 C C . PHE A 1 224 ? 29.313 35.189 24.599 1.00 5.87 203 PHE A C 1
ATOM 1574 O O . PHE A 1 224 ? 29.750 34.038 24.528 1.00 6.39 203 PHE A O 1
ATOM 1582 N N . ILE A 1 225 ? 29.433 36.040 23.593 1.00 6.67 204 ILE A N 1
ATOM 1583 C CA . ILE A 1 225 ? 29.992 35.584 22.318 1.00 6.63 204 ILE A CA 1
ATOM 1584 C C . ILE A 1 225 ? 31.503 35.301 22.447 1.00 7.45 204 ILE A C 1
ATOM 1585 O O . ILE A 1 225 ? 32.013 34.291 21.928 1.00 6.43 204 ILE A O 1
ATOM 1590 N N . CYS A 1 226 ? 32.217 36.145 23.181 1.00 8.15 205 CYS A N 1
ATOM 1591 C CA . CYS A 1 226 ? 33.629 35.864 23.444 1.00 8.55 205 CYS A CA 1
ATOM 1592 C C . CYS A 1 226 ? 33.813 34.539 24.176 1.00 8.72 205 CYS A C 1
ATOM 1593 O O . CYS A 1 226 ? 34.757 33.793 23.913 1.00 7.63 205 CYS A O 1
ATOM 1596 N N . GLN A 1 227 ? 32.920 34.251 25.110 1.00 8.54 206 GLN A N 1
ATOM 1597 C CA . GLN A 1 227 ? 33.000 32.998 25.847 1.00 8.88 206 GLN A CA 1
ATOM 1598 C C . GLN A 1 227 ? 32.776 31.808 24.899 1.00 8.66 206 GLN A C 1
ATOM 1599 O O . GLN A 1 227 ? 33.469 30.804 25.017 1.00 8.29 206 GLN A O 1
ATOM 1605 N N . LEU A 1 228 ? 31.868 31.953 23.925 1.00 8.66 207 LEU A N 1
ATOM 1606 C CA . LEU A 1 228 ? 31.641 30.923 22.918 1.00 8.95 207 LEU A CA 1
ATOM 1607 C C . LEU A 1 228 ? 32.834 30.747 21.983 1.00 9.68 207 LEU A C 1
ATOM 1608 O O . LEU A 1 228 ? 33.119 29.634 21.571 1.00 9.27 207 LEU A O 1
ATOM 1613 N N . ILE A 1 229 ? 33.507 31.841 21.640 1.00 9.68 208 ILE A N 1
ATOM 1614 C CA . ILE A 1 229 ? 34.641 31.790 20.714 1.00 10.84 208 ILE A CA 1
ATOM 1615 C C . ILE A 1 229 ? 35.862 31.130 21.371 1.00 12.04 208 ILE A C 1
ATOM 1616 O O . ILE A 1 229 ? 36.590 30.357 20.737 1.00 11.69 208 ILE A O 1
ATOM 1621 N N . ASN A 1 230 ? 36.063 31.430 22.642 1.00 13.21 209 ASN A N 1
ATOM 1622 C CA . ASN A 1 230 ? 37.176 30.889 23.401 1.00 16.05 209 ASN A CA 1
ATOM 1623 C C . ASN A 1 230 ? 36.689 29.836 24.407 1.00 15.95 209 ASN A C 1
ATOM 1624 O O . ASN A 1 230 ? 37.427 28.905 24.786 1.00 18.25 209 ASN A O 1
#